Protein AF-A0A1F3K6R2-F1 (afdb_monomer_lite)

pLDDT: mean 91.65, std 8.34, range [52.47, 98.5]

Structure (mmCIF, N/CA/C/O backbone):
data_AF-A0A1F3K6R2-F1
#
_entry.id   AF-A0A1F3K6R2-F1
#
loop_
_atom_site.group_PDB
_atom_site.id
_atom_site.type_symbol
_atom_site.label_atom_id
_atom_site.label_alt_id
_atom_site.label_comp_id
_atom_site.label_asym_id
_atom_site.label_entity_id
_atom_site.label_seq_id
_atom_site.pdbx_PDB_ins_code
_atom_site.Cartn_x
_atom_site.Cartn_y
_atom_site.Cartn_z
_atom_site.occupancy
_atom_site.B_iso_or_equiv
_atom_site.auth_seq_id
_atom_site.auth_comp_id
_atom_site.auth_asym_id
_atom_site.auth_atom_id
_atom_site.pdbx_PDB_model_num
ATOM 1 N N . MET A 1 1 ? -14.173 -1.270 34.945 1.00 75.81 1 MET A N 1
ATOM 2 C CA . MET A 1 1 ? -14.281 -2.726 34.703 1.00 75.81 1 MET A CA 1
ATOM 3 C C . MET A 1 1 ? -15.205 -2.958 33.519 1.00 75.81 1 MET A C 1
ATOM 5 O O . MET A 1 1 ? -16.184 -2.225 33.396 1.00 75.81 1 MET A O 1
ATOM 9 N N . LEU A 1 2 ? -14.884 -3.908 32.639 1.00 83.75 2 LEU A N 1
ATOM 10 C CA . LEU A 1 2 ? -15.766 -4.255 31.526 1.00 83.75 2 LEU A CA 1
ATOM 11 C C . LEU A 1 2 ? -17.023 -4.967 32.044 1.00 83.75 2 LEU A C 1
ATOM 13 O O . LEU A 1 2 ? -17.000 -5.622 33.082 1.00 83.75 2 LEU A O 1
ATOM 17 N N . THR A 1 3 ? -18.135 -4.811 31.330 1.00 90.75 3 THR A N 1
ATOM 18 C CA . THR A 1 3 ? -19.319 -5.654 31.542 1.00 90.75 3 THR A CA 1
ATOM 19 C C . THR A 1 3 ? -19.265 -6.834 30.576 1.00 90.75 3 THR A C 1
ATOM 21 O O . THR A 1 3 ? -18.744 -6.676 29.471 1.00 90.75 3 THR A O 1
ATOM 24 N N . ASN A 1 4 ? -19.897 -7.967 30.912 1.00 92.12 4 ASN A N 1
ATOM 25 C CA . ASN A 1 4 ? -19.942 -9.146 30.027 1.00 92.12 4 ASN A CA 1
ATOM 26 C C . ASN A 1 4 ? -20.402 -8.813 28.595 1.00 92.12 4 ASN A C 1
ATOM 28 O O . ASN A 1 4 ? -19.951 -9.425 27.633 1.00 92.12 4 ASN A O 1
ATOM 32 N N . LYS A 1 5 ? -21.309 -7.837 28.428 1.00 95.00 5 LYS A N 1
ATOM 33 C CA . LYS A 1 5 ? -21.764 -7.407 27.096 1.00 95.00 5 LYS A CA 1
ATOM 34 C C . LYS A 1 5 ? -20.678 -6.664 26.323 1.00 95.00 5 LYS A C 1
ATOM 36 O O . LYS A 1 5 ? -20.568 -6.858 25.118 1.00 95.00 5 LYS A O 1
ATOM 41 N N . ILE A 1 6 ? -19.904 -5.810 26.990 1.00 95.69 6 ILE A N 1
ATOM 42 C CA . ILE A 1 6 ? -18.813 -5.087 26.331 1.00 95.69 6 ILE A CA 1
ATOM 43 C C . ILE A 1 6 ? -17.676 -6.045 25.987 1.00 95.69 6 ILE A C 1
ATOM 45 O O . ILE A 1 6 ? -17.150 -5.955 24.886 1.00 95.69 6 ILE A O 1
ATOM 49 N N . GLU A 1 7 ? -17.351 -6.998 26.860 1.00 95.19 7 GLU A N 1
ATOM 50 C CA . GLU A 1 7 ? -16.357 -8.039 26.560 1.00 95.19 7 GLU A CA 1
ATOM 51 C C . GLU A 1 7 ? -16.729 -8.823 25.298 1.00 95.19 7 GLU A C 1
ATOM 53 O O . GLU A 1 7 ? -15.913 -8.937 24.388 1.00 95.19 7 GLU A O 1
ATOM 58 N N . GLN A 1 8 ? -17.990 -9.255 25.182 1.00 97.00 8 GLN A N 1
ATOM 59 C CA . GLN A 1 8 ? -18.492 -9.928 23.978 1.00 97.00 8 GLN A CA 1
ATOM 60 C C . GLN A 1 8 ? -18.397 -9.046 22.725 1.00 97.00 8 GLN A C 1
ATOM 62 O O . GLN A 1 8 ? -18.043 -9.528 21.651 1.00 97.00 8 GLN A O 1
ATOM 67 N N . ILE A 1 9 ? -18.703 -7.748 22.837 1.00 97.62 9 ILE A N 1
ATOM 68 C CA . ILE A 1 9 ? -18.562 -6.811 21.713 1.00 97.62 9 ILE A CA 1
ATOM 69 C C . ILE A 1 9 ? -17.092 -6.688 21.302 1.00 97.62 9 ILE A C 1
ATOM 71 O O . ILE A 1 9 ? -16.789 -6.755 20.112 1.00 97.62 9 ILE A O 1
ATOM 75 N N . VAL A 1 10 ? -16.182 -6.532 22.263 1.00 97.94 10 VAL A N 1
ATOM 76 C CA . VAL A 1 10 ? -14.740 -6.406 22.012 1.00 97.94 10 VAL A CA 1
ATOM 77 C C . VAL A 1 10 ? -14.188 -7.665 21.345 1.00 97.94 10 VAL A C 1
ATOM 79 O O . VAL A 1 10 ? -13.456 -7.559 20.362 1.00 97.94 10 VAL A O 1
ATOM 82 N N . GLU A 1 11 ? -14.586 -8.851 21.805 1.00 97.94 11 GLU A N 1
ATOM 83 C CA . GLU A 1 11 ? -14.201 -10.126 21.194 1.00 97.94 11 GLU A CA 1
ATOM 84 C C . GLU A 1 11 ? -14.687 -10.228 19.738 1.00 97.94 11 GLU A C 1
ATOM 86 O O . GLU A 1 11 ? -13.906 -10.527 18.832 1.00 97.94 11 GLU A O 1
ATOM 91 N N . LEU A 1 12 ? -15.960 -9.905 19.480 1.00 98.38 12 LEU A N 1
ATOM 92 C CA . LEU A 1 12 ? -16.524 -9.915 18.128 1.00 98.38 12 LEU A CA 1
ATOM 93 C C . LEU A 1 12 ? -15.826 -8.916 17.200 1.00 98.38 12 LEU A C 1
ATOM 95 O O . LEU A 1 12 ? -15.552 -9.246 16.046 1.00 98.38 12 LEU A O 1
ATOM 99 N N . LEU A 1 13 ? -15.528 -7.709 17.685 1.00 98.38 13 LEU A N 1
ATOM 100 C CA . LEU A 1 13 ? -14.797 -6.701 16.916 1.00 98.38 13 LEU A CA 1
ATOM 101 C C . LEU A 1 13 ? -13.372 -7.153 16.614 1.00 98.38 13 LEU A C 1
ATOM 103 O O . LEU A 1 13 ? -12.919 -6.987 15.483 1.00 98.38 13 LEU A O 1
ATOM 107 N N . THR A 1 14 ? -12.693 -7.763 17.584 1.00 98.38 14 THR A N 1
ATOM 108 C CA . THR A 1 14 ? -11.333 -8.286 17.407 1.00 98.38 14 THR A CA 1
ATOM 109 C C . THR A 1 14 ? -11.329 -9.354 16.320 1.00 98.38 14 THR A C 1
ATOM 111 O O . THR A 1 14 ? -10.607 -9.226 15.334 1.00 98.38 14 THR A O 1
ATOM 114 N N . ASN A 1 15 ? -12.222 -10.342 16.417 1.00 98.12 15 ASN A N 1
ATOM 115 C CA . ASN A 1 15 ? -12.354 -11.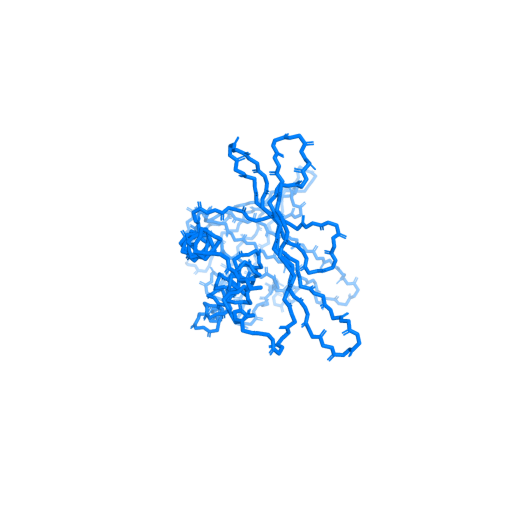398 15.413 1.00 98.12 15 ASN A CA 1
ATOM 116 C C . ASN A 1 15 ? -12.714 -10.842 14.033 1.00 98.12 15 ASN A C 1
ATOM 118 O O . ASN A 1 15 ? -12.180 -11.292 13.021 1.00 98.12 15 ASN A O 1
ATOM 122 N N . LYS A 1 16 ? -13.609 -9.853 13.961 1.00 98.31 16 LYS A N 1
ATOM 123 C CA . LYS A 1 16 ? -13.961 -9.229 12.684 1.00 98.31 16 LYS A CA 1
ATOM 124 C C . LYS A 1 16 ? -12.795 -8.467 12.063 1.00 98.31 16 LYS A C 1
ATOM 126 O O . LYS A 1 16 ? -12.670 -8.513 10.842 1.00 98.31 16 LYS A O 1
ATOM 131 N N . THR A 1 17 ? -11.983 -7.808 12.887 1.00 98.19 17 THR A N 1
ATOM 132 C CA . THR A 1 17 ? -10.800 -7.038 12.473 1.00 98.19 17 THR A CA 1
ATOM 133 C C . THR A 1 17 ? -9.711 -7.965 11.953 1.00 98.19 17 THR A C 1
ATOM 135 O O . THR A 1 17 ? -9.250 -7.777 10.837 1.00 98.19 17 THR A O 1
ATOM 138 N N . LEU A 1 18 ? -9.390 -9.033 12.690 1.00 95.94 18 LEU A N 1
ATOM 139 C CA . LEU A 1 18 ? -8.401 -10.035 12.270 1.00 95.94 18 LEU A CA 1
ATOM 140 C C . LEU A 1 18 ? -8.792 -10.758 10.971 1.00 95.94 18 LEU A C 1
ATOM 142 O O . LEU A 1 18 ? -7.928 -11.153 10.201 1.00 95.94 18 LEU A O 1
ATOM 146 N N . ASN A 1 19 ? -10.092 -10.911 10.711 1.00 96.62 19 ASN A N 1
ATOM 147 C CA . ASN A 1 19 ? -10.607 -11.495 9.470 1.00 96.62 19 ASN A CA 1
ATOM 148 C C . ASN A 1 19 ? -10.886 -10.454 8.369 1.00 96.62 19 ASN A C 1
ATOM 150 O O . ASN A 1 19 ? -11.579 -10.776 7.404 1.00 96.62 19 ASN A O 1
ATOM 154 N N . ASN A 1 20 ? -10.441 -9.200 8.528 1.00 94.38 20 ASN A N 1
ATOM 155 C CA . ASN A 1 20 ? -10.662 -8.103 7.575 1.00 94.38 20 ASN A CA 1
ATOM 156 C C . ASN A 1 20 ? -12.138 -7.922 7.149 1.00 94.38 20 ASN A C 1
ATOM 158 O O . ASN A 1 20 ? -12.448 -7.500 6.038 1.00 94.38 20 ASN A O 1
ATOM 162 N N . SER A 1 21 ? -13.078 -8.247 8.043 1.00 96.81 21 SER A N 1
ATOM 163 C CA . SER A 1 21 ? -14.534 -8.198 7.806 1.00 96.81 21 SER A CA 1
ATOM 164 C C . SER A 1 21 ? -15.211 -6.969 8.422 1.00 96.81 21 SER A C 1
ATOM 166 O O . SER A 1 21 ? -16.442 -6.882 8.498 1.00 96.81 21 SER A O 1
ATOM 168 N N . ILE A 1 22 ? -14.400 -6.038 8.916 1.00 97.31 22 ILE A N 1
ATOM 169 C CA . ILE A 1 22 ? -14.799 -4.732 9.418 1.00 97.31 22 ILE A CA 1
ATOM 170 C C . ILE A 1 22 ? -13.727 -3.723 9.017 1.00 97.31 22 ILE A C 1
ATOM 172 O O . ILE A 1 22 ? -12.540 -4.038 9.023 1.00 97.31 22 ILE A O 1
ATOM 176 N N . THR A 1 23 ? -14.156 -2.521 8.653 1.00 97.00 23 THR A N 1
ATOM 177 C CA . THR A 1 23 ? -13.254 -1.436 8.268 1.00 97.00 23 THR A CA 1
ATOM 178 C C . THR A 1 23 ? -13.175 -0.422 9.394 1.00 97.00 23 THR A C 1
ATOM 180 O O . THR A 1 23 ? -14.197 -0.053 9.983 1.00 97.00 23 THR A O 1
ATOM 183 N N . TRP A 1 24 ? -11.958 0.036 9.659 1.00 98.25 24 TRP A N 1
ATOM 184 C CA . TRP A 1 24 ? -11.661 1.096 10.606 1.00 98.25 24 TRP A CA 1
ATOM 185 C C . TRP A 1 24 ? -11.197 2.340 9.857 1.00 98.25 24 TRP A C 1
ATOM 187 O O . TRP A 1 24 ? -10.520 2.250 8.835 1.00 98.25 24 TRP A O 1
ATOM 197 N N . THR A 1 25 ? -11.574 3.502 10.367 1.00 97.81 25 THR A N 1
ATOM 198 C CA . THR A 1 25 ? -11.071 4.803 9.921 1.00 97.81 25 THR A CA 1
ATOM 199 C C . THR A 1 25 ? -10.508 5.542 11.118 1.00 97.81 25 THR A C 1
ATOM 201 O O . THR A 1 25 ? -11.010 5.366 12.226 1.00 97.81 25 THR A O 1
ATOM 204 N N . GLU A 1 26 ? -9.521 6.394 10.904 1.00 97.31 26 GLU A N 1
ATOM 205 C CA . GLU A 1 26 ? -8.965 7.241 11.957 1.00 97.31 26 GLU A CA 1
ATOM 206 C C . GLU A 1 26 ? -10.012 8.230 12.504 1.00 97.31 26 GLU A C 1
ATOM 208 O O . GLU A 1 26 ? -10.910 8.676 11.777 1.00 97.31 26 GLU A O 1
ATOM 213 N N . THR A 1 27 ? -9.930 8.549 13.796 1.00 95.19 27 THR A N 1
ATOM 214 C CA . THR A 1 27 ? -10.664 9.675 14.391 1.00 95.19 27 THR A CA 1
ATOM 215 C C . THR A 1 27 ? -9.816 10.944 14.317 1.00 95.19 27 THR A C 1
ATOM 217 O O . THR A 1 27 ? -8.718 10.957 13.775 1.00 95.19 27 THR A O 1
ATOM 220 N N . SER A 1 28 ? -10.325 12.057 14.847 1.00 88.50 28 SER A N 1
ATOM 221 C CA . SER A 1 28 ? -9.517 13.271 15.013 1.00 88.50 28 SER A CA 1
ATOM 222 C C . SER A 1 28 ? -8.526 13.190 16.183 1.00 88.50 28 SER A C 1
ATOM 224 O O . SER A 1 28 ? -7.776 14.139 16.397 1.00 88.50 28 SER A O 1
ATOM 226 N N . GLY A 1 29 ? -8.594 12.134 17.001 1.00 81.12 29 GLY A N 1
ATOM 227 C CA . GLY A 1 29 ? -7.687 11.913 18.122 1.00 81.12 29 GLY A CA 1
ATOM 228 C C . GLY A 1 29 ? -6.388 11.256 17.666 1.00 81.12 29 GLY A C 1
ATOM 229 O O . GLY A 1 29 ? -6.390 10.422 16.766 1.00 81.12 29 GLY A O 1
ATOM 230 N N . GLU A 1 30 ? -5.280 11.614 18.313 1.00 77.38 30 GLU A N 1
ATOM 231 C CA . GLU A 1 30 ? -4.007 10.915 18.129 1.00 77.38 30 GLU A CA 1
ATOM 232 C C . GLU A 1 30 ? -4.181 9.457 18.586 1.00 77.38 30 GLU A C 1
ATOM 234 O O . GLU A 1 30 ? -4.627 9.216 19.708 1.00 77.38 30 GLU A O 1
ATOM 239 N N . ASN A 1 31 ? -3.886 8.493 17.706 1.00 93.25 31 ASN A N 1
ATOM 240 C CA . ASN A 1 31 ? -4.088 7.055 17.941 1.00 93.25 31 ASN A CA 1
ATOM 241 C C . ASN A 1 31 ? -5.553 6.676 18.236 1.00 93.25 31 ASN A C 1
ATOM 243 O O . ASN A 1 31 ? -5.843 5.886 19.142 1.00 93.25 31 ASN A O 1
ATOM 247 N N . GLY A 1 32 ? -6.487 7.263 17.486 1.00 97.19 32 GLY A N 1
ATOM 248 C CA . GLY A 1 32 ? -7.910 6.968 17.574 1.00 97.19 32 GLY A CA 1
ATOM 249 C C . GLY A 1 32 ? -8.471 6.342 16.305 1.00 97.19 32 GLY A C 1
ATOM 250 O O . GLY A 1 32 ? -8.189 6.783 15.194 1.00 97.19 32 GLY A O 1
ATOM 251 N N . TYR A 1 33 ? -9.321 5.332 16.471 1.00 98.44 33 TYR A N 1
ATOM 252 C CA . TYR A 1 33 ? -9.989 4.645 15.371 1.00 98.44 33 TYR A CA 1
ATOM 253 C C . TYR A 1 33 ? -11.482 4.513 15.627 1.00 98.44 33 TYR A C 1
ATOM 255 O O . TYR A 1 33 ? -11.941 4.395 16.764 1.00 98.44 33 TYR A O 1
ATOM 263 N N . GLN A 1 34 ? -12.251 4.484 14.548 1.00 98.31 34 GLN A N 1
ATOM 264 C CA . GLN A 1 34 ? -13.687 4.275 14.584 1.00 98.31 34 GLN A CA 1
ATOM 265 C C . GLN A 1 34 ? -14.150 3.305 13.508 1.00 98.31 34 GLN A C 1
ATOM 267 O O . GLN A 1 34 ? -13.555 3.193 12.437 1.00 98.31 34 GLN A O 1
ATOM 272 N N . THR A 1 35 ? -15.266 2.645 13.784 1.00 98.50 35 THR A N 1
ATOM 273 C CA . THR A 1 35 ? -15.989 1.842 12.804 1.00 98.50 35 THR A CA 1
ATOM 274 C C . THR A 1 35 ? -17.483 2.135 12.878 1.00 98.50 35 THR A C 1
ATOM 276 O O . THR A 1 35 ? -18.057 2.304 13.962 1.00 98.50 35 THR A O 1
ATOM 279 N N . GLN A 1 36 ? -18.115 2.229 11.709 1.00 97.88 36 GLN A N 1
ATOM 280 C CA . GLN A 1 36 ? -19.538 2.514 11.580 1.00 97.88 36 GLN A CA 1
ATOM 281 C C . GLN A 1 36 ? -20.324 1.210 11.443 1.00 97.88 36 GLN A C 1
ATOM 283 O O . GLN A 1 36 ? -20.124 0.433 10.512 1.00 97.88 36 GLN A O 1
ATOM 288 N N . LEU A 1 37 ? -21.278 1.008 12.344 1.00 96.81 37 LEU A N 1
ATOM 289 C CA . LEU A 1 37 ? -22.266 -0.062 12.290 1.00 96.81 37 LEU A CA 1
ATOM 290 C C . LEU A 1 37 ? -23.643 0.529 11.956 1.00 96.81 37 LEU A C 1
ATOM 292 O O . LEU A 1 37 ? -23.885 1.730 12.103 1.00 96.81 37 LEU A O 1
ATOM 296 N N . SER A 1 38 ? -24.591 -0.324 11.561 1.00 96.56 38 SER A N 1
ATOM 297 C CA . SER A 1 38 ? -25.976 0.100 11.289 1.00 96.56 38 SER A CA 1
ATOM 298 C C . SER A 1 38 ? -26.658 0.734 12.507 1.00 96.56 38 SER A C 1
ATOM 300 O O . SER A 1 38 ? -27.544 1.571 12.361 1.00 96.56 38 SER A O 1
ATOM 302 N N . SER A 1 39 ? -26.251 0.329 13.711 1.00 96.25 39 SER A N 1
ATOM 303 C CA . SER A 1 39 ? -26.864 0.753 14.974 1.00 96.25 39 SER A CA 1
ATOM 304 C C . SER A 1 39 ? -26.128 1.906 15.662 1.00 96.25 39 SER A C 1
ATOM 306 O O . SER A 1 39 ? -26.610 2.419 16.674 1.00 96.25 39 SER A O 1
ATOM 308 N N . GLY A 1 40 ? -24.969 2.320 15.148 1.00 97.69 40 GLY A N 1
ATOM 309 C CA . GLY A 1 40 ? -24.133 3.321 15.797 1.00 97.69 40 GLY A CA 1
ATOM 310 C C . GLY A 1 40 ? -22.668 3.236 15.394 1.00 97.69 40 GLY A C 1
ATOM 311 O O . GLY A 1 40 ? -22.305 2.519 14.468 1.00 97.69 40 GLY A O 1
ATOM 312 N N . THR A 1 41 ? -21.833 3.965 16.114 1.00 98.31 41 THR A N 1
ATOM 313 C CA . THR A 1 41 ? -20.392 4.054 15.870 1.00 98.31 41 THR A CA 1
ATOM 314 C C . THR A 1 41 ? -19.664 3.543 17.098 1.00 98.31 41 THR A C 1
ATOM 316 O O . THR A 1 41 ? -20.079 3.818 18.225 1.00 98.31 41 THR A O 1
ATOM 319 N N . ILE A 1 42 ? -18.587 2.797 16.891 1.00 98.44 42 ILE A N 1
ATOM 320 C CA . ILE A 1 42 ? -17.687 2.390 17.968 1.00 98.44 42 ILE A CA 1
ATOM 321 C C . ILE A 1 42 ? -16.362 3.096 17.747 1.00 98.44 42 ILE A C 1
ATOM 323 O O . ILE A 1 42 ? -15.862 3.094 16.623 1.00 98.44 42 ILE A O 1
ATOM 327 N N . THR A 1 43 ? -15.814 3.684 18.806 1.00 98.25 43 THR A N 1
ATOM 328 C CA . THR A 1 43 ? -14.483 4.291 18.795 1.00 98.25 43 THR A CA 1
ATOM 329 C C . THR A 1 43 ? -13.574 3.610 19.807 1.00 98.25 43 THR A C 1
ATOM 331 O O . THR A 1 43 ? -14.015 3.212 20.890 1.00 98.25 43 THR A O 1
ATOM 334 N N . VAL A 1 44 ? -12.306 3.461 19.437 1.00 98.12 44 VAL A N 1
ATOM 335 C CA . VAL A 1 44 ? -11.236 2.957 20.298 1.00 98.12 44 VAL A CA 1
ATOM 336 C C . VAL A 1 44 ? -10.059 3.907 20.164 1.00 98.12 44 VAL A C 1
ATOM 338 O O . VAL A 1 44 ? -9.567 4.122 19.061 1.00 98.12 44 VAL A O 1
ATOM 341 N N . GLU A 1 45 ? -9.625 4.493 21.272 1.00 97.19 45 GLU A N 1
ATOM 342 C CA . GLU A 1 45 ? -8.564 5.501 21.283 1.00 97.19 45 GLU A CA 1
ATOM 343 C C . GLU A 1 45 ? -7.545 5.165 22.364 1.00 97.19 45 GLU A C 1
ATOM 345 O O . GLU A 1 45 ? -7.925 4.844 23.495 1.00 97.19 45 GLU A O 1
ATOM 350 N N . LYS A 1 46 ? -6.258 5.244 22.027 1.00 96.38 46 LYS A N 1
ATOM 351 C CA . LYS A 1 46 ? -5.161 5.047 22.975 1.00 96.38 46 LYS A CA 1
ATOM 352 C C . LYS A 1 46 ? -4.447 6.374 23.212 1.00 96.38 46 LYS A C 1
ATOM 354 O O . LYS A 1 46 ? -4.079 7.059 22.271 1.00 96.38 46 LYS A O 1
ATOM 359 N N . TYR A 1 47 ? -4.230 6.741 24.468 1.00 94.50 47 TYR A N 1
ATOM 360 C CA . TYR A 1 47 ? -3.547 7.987 24.816 1.00 94.50 47 TYR A CA 1
ATOM 361 C C . TYR A 1 47 ? -2.758 7.844 26.113 1.00 94.50 47 TYR A C 1
ATOM 363 O O . TYR A 1 47 ? -3.182 7.176 27.059 1.00 94.50 47 TYR A O 1
ATOM 371 N N . SER A 1 48 ? -1.619 8.520 26.199 1.00 92.69 48 SER A N 1
ATOM 372 C CA . SER A 1 48 ? -0.807 8.524 27.414 1.00 92.69 48 SER A CA 1
ATOM 373 C C . SER A 1 48 ? -1.181 9.722 28.292 1.00 92.69 48 SER A C 1
ATOM 375 O O . SER A 1 48 ? -1.275 10.859 27.834 1.00 92.69 48 SER A O 1
ATOM 377 N N . SER A 1 49 ? -1.403 9.479 29.583 1.00 88.44 49 SER A N 1
ATOM 378 C CA . SER A 1 49 ? -1.675 10.520 30.578 1.00 88.44 49 SER A CA 1
ATOM 379 C C . SER A 1 49 ? -0.829 10.255 31.811 1.00 88.44 49 SER A C 1
ATOM 381 O O . SER A 1 49 ? -0.872 9.157 32.360 1.00 88.44 49 SER A O 1
ATOM 383 N N . LEU A 1 50 ? -0.051 11.252 32.246 1.00 86.69 50 LEU A N 1
ATOM 384 C CA . LEU A 1 50 ? 0.830 11.137 33.417 1.00 86.69 50 LEU A CA 1
ATOM 385 C C . LEU A 1 50 ? 1.765 9.910 33.352 1.00 86.69 50 LEU A C 1
ATOM 387 O O . LEU A 1 50 ? 1.955 9.230 34.356 1.00 86.69 50 LEU A O 1
ATOM 391 N N . PHE A 1 51 ? 2.337 9.634 32.173 1.00 87.56 51 PHE A N 1
ATOM 392 C CA . PHE A 1 51 ? 3.220 8.482 31.906 1.00 87.56 51 PHE A CA 1
ATOM 393 C C . PHE A 1 51 ? 2.565 7.100 32.038 1.00 87.56 51 PHE A C 1
ATOM 395 O O . PHE A 1 51 ? 3.268 6.099 32.116 1.00 87.56 51 PHE A O 1
ATOM 402 N N . VAL A 1 52 ? 1.234 7.037 32.054 1.00 90.50 52 VAL A N 1
ATOM 403 C CA . VAL A 1 52 ? 0.484 5.781 32.020 1.00 90.50 52 VAL A CA 1
ATOM 404 C C . VAL A 1 52 ? -0.315 5.743 30.730 1.00 90.50 52 VAL A C 1
ATOM 406 O O . VAL A 1 52 ? -1.019 6.707 30.408 1.00 90.50 52 VAL A O 1
ATOM 409 N N . ASP A 1 53 ? -0.218 4.637 30.000 1.00 94.06 53 ASP A N 1
ATOM 410 C CA . ASP A 1 53 ? -1.051 4.419 28.827 1.00 94.06 53 ASP A CA 1
ATOM 411 C C . ASP A 1 53 ? -2.500 4.177 29.248 1.00 94.06 53 ASP A C 1
ATOM 413 O O . ASP A 1 53 ? -2.805 3.472 30.214 1.00 94.06 53 ASP A O 1
ATOM 417 N N . ASN A 1 54 ? -3.413 4.803 28.519 1.00 95.44 54 ASN A N 1
ATOM 418 C CA . ASN A 1 54 ? -4.844 4.654 28.693 1.00 95.44 54 ASN A CA 1
ATOM 419 C C . ASN A 1 54 ? -5.438 4.206 27.371 1.00 95.44 54 ASN A C 1
ATOM 421 O O . ASN A 1 54 ? -4.977 4.597 26.298 1.00 95.44 54 ASN A O 1
ATOM 425 N N . ILE A 1 55 ? -6.517 3.450 27.469 1.00 96.69 55 ILE A N 1
ATOM 426 C CA . ILE A 1 55 ? -7.347 3.092 26.337 1.00 96.69 55 ILE A CA 1
ATOM 427 C C . ILE A 1 55 ? -8.798 3.423 26.652 1.00 96.69 55 ILE A C 1
ATOM 429 O O . ILE A 1 55 ? -9.313 3.118 27.732 1.00 96.69 55 ILE A O 1
ATOM 433 N N . GLN A 1 56 ? -9.457 4.072 25.704 1.00 96.69 56 GLN A N 1
ATOM 434 C CA . GLN A 1 56 ? -10.864 4.409 25.770 1.00 96.69 56 GLN A CA 1
ATOM 435 C C . GLN A 1 56 ? -11.623 3.659 24.682 1.00 96.69 56 GLN A C 1
ATOM 437 O O . GLN A 1 56 ? -11.295 3.747 23.506 1.00 96.69 56 GLN A O 1
ATOM 442 N N . PHE A 1 57 ? -12.683 2.971 25.085 1.00 97.81 57 PHE A N 1
ATOM 443 C CA . PHE A 1 57 ? -13.658 2.342 24.206 1.00 97.81 57 PHE A CA 1
ATOM 444 C C . PHE A 1 57 ? -14.989 3.074 24.364 1.00 97.81 57 PHE A C 1
ATOM 446 O O . PHE A 1 57 ? -15.486 3.203 25.485 1.00 97.81 57 PHE A O 1
ATOM 453 N N . SER A 1 58 ? -15.579 3.558 23.273 1.00 97.69 58 SER A N 1
ATOM 454 C CA . SER A 1 58 ? -16.848 4.293 23.322 1.00 97.69 58 SER A CA 1
ATOM 455 C C . SER A 1 58 ? -17.837 3.772 22.288 1.00 97.69 58 SER A C 1
ATOM 457 O O . SER A 1 58 ? -17.468 3.421 21.171 1.00 97.69 58 SER A O 1
ATOM 459 N N . ILE A 1 59 ? -19.117 3.755 22.657 1.00 98.06 59 ILE A N 1
ATOM 460 C CA . ILE A 1 59 ? -20.226 3.436 21.755 1.00 98.06 59 ILE A CA 1
ATOM 461 C C . ILE A 1 59 ? -21.083 4.685 21.616 1.00 98.06 59 ILE A C 1
ATOM 463 O O . ILE A 1 59 ? -21.553 5.237 22.611 1.00 98.06 59 ILE A O 1
ATOM 467 N N . LEU A 1 60 ? -21.334 5.105 20.383 1.00 98.19 60 LEU A N 1
ATOM 468 C CA . LEU A 1 60 ? -22.206 6.215 20.036 1.00 98.19 60 LEU A CA 1
ATOM 469 C C . LEU A 1 60 ? -23.422 5.684 19.277 1.00 98.19 60 LEU A C 1
ATOM 471 O O . LEU A 1 60 ? -23.316 4.753 18.481 1.00 98.19 60 LEU A O 1
ATOM 475 N N . ASN A 1 61 ? -24.595 6.270 19.506 1.00 98.12 61 ASN A N 1
ATOM 476 C CA . ASN A 1 61 ? -25.781 5.949 18.713 1.00 98.12 61 ASN A CA 1
ATOM 477 C C . ASN A 1 61 ? -25.700 6.569 17.307 1.00 98.12 61 ASN A C 1
ATOM 479 O O . ASN A 1 61 ? -24.818 7.370 17.012 1.00 98.12 61 ASN A O 1
ATOM 483 N N . ILE A 1 62 ? -26.688 6.276 16.458 1.00 97.31 62 ILE A N 1
ATOM 484 C CA . ILE A 1 62 ? -26.791 6.820 15.089 1.00 97.31 62 ILE A CA 1
ATOM 485 C C . ILE A 1 62 ? -26.851 8.358 14.998 1.00 97.31 62 ILE A C 1
ATOM 487 O O . ILE A 1 62 ? -26.738 8.910 13.911 1.00 97.31 62 ILE A O 1
ATOM 491 N N . LYS A 1 63 ? -27.066 9.062 16.117 1.00 97.38 63 LYS A N 1
ATOM 492 C CA . LYS A 1 63 ? -27.056 10.532 16.194 1.00 97.38 63 LYS A CA 1
ATOM 493 C C . LYS A 1 63 ? -25.713 11.080 16.694 1.00 97.38 63 LYS A C 1
ATOM 495 O O . LYS A 1 63 ? -25.638 12.259 17.024 1.00 97.38 63 LYS A O 1
ATOM 500 N N . GLY A 1 64 ? -24.694 10.231 16.838 1.00 95.75 64 GLY A N 1
ATOM 501 C CA . GLY A 1 64 ? -23.391 10.604 17.388 1.00 95.75 64 GLY A CA 1
ATOM 502 C C . GLY A 1 64 ? -23.409 10.895 18.891 1.00 95.75 64 GLY A C 1
ATOM 503 O O . GLY A 1 64 ? -22.479 11.504 19.406 1.00 95.75 64 GLY A O 1
ATOM 504 N N . LYS A 1 65 ? -24.455 10.493 19.627 1.00 97.50 65 LYS A N 1
ATOM 505 C CA . LYS A 1 65 ? -24.491 10.655 21.087 1.00 97.50 65 LYS A CA 1
ATOM 506 C C . LYS A 1 65 ? -23.889 9.425 21.757 1.00 97.50 65 LYS A C 1
ATOM 508 O O . LYS A 1 65 ? -24.357 8.313 21.511 1.00 97.50 65 LYS A O 1
ATOM 513 N N . GLN A 1 66 ? -22.916 9.640 22.640 1.00 97.56 66 GLN A N 1
ATOM 514 C CA . GLN A 1 66 ? -22.314 8.580 23.448 1.00 97.56 66 GLN A CA 1
ATOM 515 C C . GLN A 1 66 ? -23.382 7.866 24.292 1.00 97.56 66 GLN A C 1
ATOM 517 O O . GLN A 1 66 ? -24.135 8.501 25.035 1.00 97.56 66 GLN A O 1
ATOM 522 N N . ILE A 1 67 ? -23.448 6.546 24.135 1.00 96.94 67 ILE A N 1
ATOM 523 C CA . ILE A 1 67 ? -24.282 5.624 24.911 1.00 96.94 67 ILE A CA 1
ATOM 524 C C . ILE A 1 67 ? -23.473 5.070 26.082 1.00 96.94 67 ILE A C 1
ATOM 526 O O . ILE A 1 67 ? -23.977 5.017 27.196 1.00 96.94 67 ILE A O 1
ATOM 530 N N . GLU A 1 68 ? -22.230 4.670 25.816 1.00 96.62 68 GLU A N 1
ATOM 531 C CA . GLU A 1 68 ? -21.344 4.020 26.779 1.00 96.62 68 GLU A CA 1
ATOM 532 C C . GLU A 1 68 ? -19.902 4.463 26.530 1.00 96.62 68 GLU A C 1
ATOM 534 O O . GLU A 1 68 ? -19.516 4.701 25.380 1.00 96.62 68 GLU A O 1
ATOM 539 N N . SER A 1 69 ? -19.107 4.574 27.592 1.00 96.06 69 SER A N 1
ATOM 540 C CA . SER A 1 69 ? -17.662 4.766 27.472 1.00 96.06 69 SER A CA 1
ATOM 541 C C . SER A 1 69 ? -16.935 4.133 28.641 1.00 96.06 69 SER A C 1
ATOM 543 O O . SER A 1 69 ? -17.253 4.366 29.806 1.00 96.06 69 SER A O 1
ATOM 545 N N . ILE A 1 70 ? -15.914 3.359 28.304 1.00 96.44 70 ILE A N 1
ATOM 546 C CA . ILE A 1 70 ? -15.013 2.734 29.252 1.00 96.44 70 ILE A CA 1
ATOM 547 C C . ILE A 1 70 ? -13.625 3.291 28.999 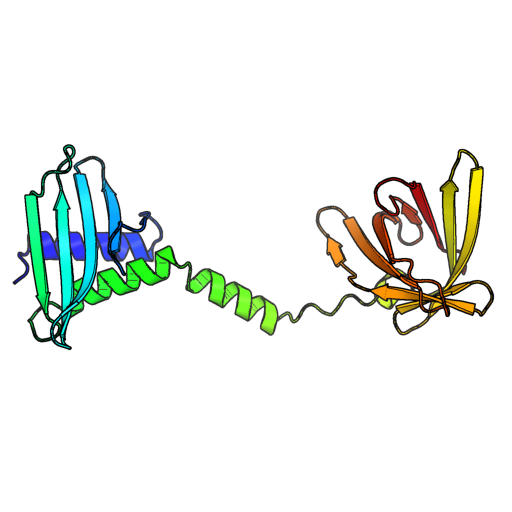1.00 96.44 70 ILE A C 1
ATOM 549 O O . ILE A 1 70 ? -13.159 3.319 27.864 1.00 96.44 70 ILE A O 1
ATOM 553 N N . LYS A 1 71 ? -12.966 3.707 30.075 1.00 95.69 71 LYS A N 1
ATOM 554 C CA . LYS A 1 71 ? -11.573 4.142 30.070 1.00 95.69 71 LYS A CA 1
ATOM 555 C C . LYS A 1 71 ? -10.813 3.245 31.030 1.00 95.69 71 LYS A C 1
ATOM 557 O O . LYS A 1 71 ? -11.243 3.118 32.175 1.00 95.69 71 LYS A O 1
ATOM 562 N N . LEU A 1 72 ? -9.746 2.617 30.552 1.00 95.69 72 LEU A N 1
ATOM 563 C CA . LEU A 1 72 ? -8.868 1.769 31.353 1.00 95.69 72 LEU A CA 1
ATOM 564 C C . LEU A 1 72 ? -7.432 2.269 31.239 1.00 95.69 72 LEU A C 1
ATOM 566 O O . LEU A 1 72 ? -6.966 2.601 30.150 1.00 95.69 72 LEU A O 1
ATOM 570 N N . LYS A 1 73 ? -6.734 2.290 32.364 1.00 95.75 73 LYS A N 1
ATOM 571 C CA . LYS A 1 73 ? -5.288 2.478 32.470 1.00 95.75 73 LYS A CA 1
ATOM 572 C C . LYS A 1 73 ? -4.582 1.144 32.292 1.00 95.75 73 LYS A C 1
ATOM 574 O O . LYS A 1 73 ? -5.139 0.110 32.642 1.00 95.75 73 LYS A O 1
ATOM 579 N N . GLU A 1 74 ? -3.328 1.185 31.861 1.00 94.12 74 GLU A N 1
ATOM 580 C CA . GLU A 1 74 ? -2.473 0.003 31.685 1.00 94.12 74 GLU A CA 1
ATOM 581 C C . GLU A 1 74 ? -2.433 -0.929 32.907 1.00 94.12 74 GLU A C 1
ATOM 583 O O . GLU A 1 74 ? -2.362 -2.147 32.774 1.00 94.12 74 GLU A O 1
ATOM 588 N N . VAL A 1 75 ? -2.534 -0.351 34.104 1.00 92.25 75 VAL A N 1
ATOM 589 C CA . VAL A 1 75 ? -2.492 -1.069 35.385 1.00 92.25 75 VAL A CA 1
ATOM 590 C C . VAL A 1 75 ? -3.822 -1.709 35.798 1.00 92.25 75 VAL A C 1
ATOM 592 O O . VAL A 1 75 ? -3.870 -2.385 36.823 1.00 92.25 75 VAL A O 1
ATOM 595 N N . GLU A 1 76 ? -4.915 -1.452 35.077 1.00 93.06 76 GLU A N 1
ATOM 596 C CA . GLU A 1 76 ? -6.247 -1.946 35.432 1.00 93.06 76 GLU A CA 1
ATOM 597 C C . GLU A 1 76 ? -6.555 -3.309 34.805 1.00 93.06 76 GLU A C 1
ATOM 599 O O . GLU A 1 76 ? -6.195 -3.609 33.663 1.00 93.06 76 GLU A O 1
ATOM 604 N N . ASP A 1 77 ? -7.325 -4.115 35.538 1.00 88.06 77 ASP A N 1
ATOM 605 C CA . ASP A 1 77 ? -7.857 -5.376 35.032 1.00 88.06 77 ASP A CA 1
ATOM 606 C C . ASP A 1 77 ? -8.682 -5.139 33.756 1.00 88.06 77 ASP A C 1
ATOM 608 O O . ASP A 1 77 ? -9.534 -4.244 33.690 1.00 88.06 77 ASP A O 1
ATOM 612 N N . ASN A 1 78 ? -8.480 -5.999 32.756 1.00 93.44 78 ASN A N 1
ATOM 613 C CA . ASN A 1 78 ? -9.050 -5.929 31.401 1.00 93.44 78 ASN A CA 1
ATOM 614 C C . ASN A 1 78 ? -8.441 -4.888 30.454 1.00 93.44 78 ASN A C 1
ATOM 616 O O . ASN A 1 78 ? -8.880 -4.808 29.304 1.00 93.44 78 ASN A O 1
ATOM 620 N N . TYR A 1 79 ? -7.417 -4.134 30.865 1.00 95.06 79 TYR A N 1
ATOM 621 C CA . TYR A 1 79 ? -6.693 -3.272 29.928 1.00 95.06 79 TYR A CA 1
ATOM 622 C C . TYR A 1 79 ? -6.165 -4.067 28.728 1.00 95.06 79 TYR A C 1
ATOM 624 O O . TYR A 1 79 ? -6.346 -3.657 27.584 1.00 95.06 79 TYR A O 1
ATOM 632 N N . SER A 1 80 ? -5.596 -5.249 28.979 1.00 95.50 80 SER A N 1
ATOM 633 C CA . SER A 1 80 ? -5.079 -6.143 27.938 1.00 95.50 80 SER A CA 1
ATOM 634 C C . SER A 1 80 ? -6.134 -6.532 26.899 1.00 95.50 80 SER A C 1
ATOM 636 O O . SER A 1 80 ? -5.810 -6.638 25.722 1.00 95.50 80 SER A O 1
ATOM 638 N N . VAL A 1 81 ? -7.399 -6.684 27.300 1.00 96.50 81 VAL A N 1
ATOM 639 C CA . VAL A 1 81 ? -8.506 -7.031 26.395 1.00 96.50 81 VAL A CA 1
ATOM 640 C C . VAL A 1 81 ? -8.759 -5.902 25.396 1.00 96.50 81 VAL A C 1
ATOM 642 O O . VAL A 1 81 ? -8.800 -6.145 24.190 1.00 96.50 81 VAL A O 1
ATOM 645 N N . LEU A 1 82 ? -8.864 -4.657 25.873 1.00 97.25 82 LEU A N 1
ATOM 646 C CA . LEU A 1 82 ? -9.020 -3.501 24.986 1.00 97.25 82 LEU A CA 1
ATOM 647 C C . LEU A 1 82 ? -7.747 -3.228 24.178 1.00 97.25 82 LEU A C 1
ATOM 649 O O . LEU A 1 82 ? -7.840 -2.899 22.999 1.00 97.25 82 LEU A O 1
ATOM 653 N N . ASN A 1 83 ? -6.567 -3.395 24.779 1.00 97.25 83 ASN A N 1
ATOM 654 C CA . ASN A 1 83 ? -5.294 -3.184 24.095 1.00 97.25 83 ASN A CA 1
ATOM 655 C C . ASN A 1 83 ? -5.096 -4.193 22.953 1.00 97.25 83 ASN A C 1
ATOM 657 O O . ASN A 1 83 ? -4.635 -3.809 21.886 1.00 97.25 83 ASN A O 1
ATOM 661 N N . ASN A 1 84 ? -5.513 -5.451 23.127 1.00 97.81 84 ASN A N 1
ATOM 662 C CA . ASN A 1 84 ? -5.484 -6.451 22.057 1.00 97.81 84 ASN A CA 1
ATOM 663 C C . ASN A 1 84 ? -6.377 -6.053 20.878 1.00 97.81 84 ASN A C 1
ATOM 665 O O . ASN A 1 84 ? -5.951 -6.170 19.728 1.00 97.81 84 ASN A O 1
ATOM 669 N N . LEU A 1 85 ? -7.587 -5.549 21.153 1.00 98.38 85 LEU A N 1
ATOM 670 C CA . LEU A 1 85 ? -8.448 -4.992 20.109 1.00 98.38 85 LEU A CA 1
ATOM 671 C C . LEU A 1 85 ? -7.753 -3.815 19.415 1.00 98.38 85 LEU A C 1
ATOM 673 O O . LEU A 1 85 ? -7.667 -3.808 18.193 1.00 98.38 85 LEU A O 1
ATOM 677 N N . PHE A 1 86 ? -7.218 -2.855 20.170 1.00 98.12 86 PHE A N 1
ATOM 678 C CA . PHE A 1 86 ? -6.527 -1.692 19.608 1.00 98.12 86 PHE A CA 1
ATOM 679 C C . PHE A 1 86 ? -5.350 -2.083 18.708 1.00 98.12 86 PHE A C 1
ATOM 681 O O . PHE A 1 86 ? -5.274 -1.623 17.574 1.00 98.12 86 PHE A O 1
ATOM 688 N N . THR A 1 87 ? -4.481 -2.989 19.157 1.00 97.75 87 THR A N 1
ATOM 689 C CA . THR A 1 87 ? -3.361 -3.485 18.345 1.00 97.75 87 THR A CA 1
ATOM 690 C C . THR A 1 87 ? -3.842 -4.197 17.079 1.00 97.75 87 THR A C 1
ATOM 692 O O . THR A 1 87 ? -3.227 -4.044 16.026 1.00 97.75 87 THR A O 1
ATOM 695 N N . ALA A 1 88 ? -4.939 -4.962 17.140 1.00 98.25 88 ALA A N 1
ATOM 696 C CA . ALA A 1 88 ? -5.522 -5.575 15.946 1.00 98.25 88 ALA A CA 1
ATOM 697 C C . ALA A 1 88 ? -6.046 -4.516 14.958 1.00 98.25 88 ALA A C 1
ATOM 699 O O . ALA A 1 88 ? -5.846 -4.655 13.752 1.00 98.25 88 ALA A O 1
ATOM 700 N N 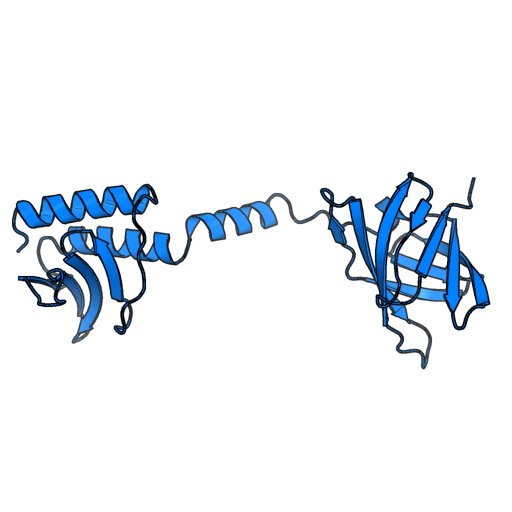. ILE A 1 89 ? -6.675 -3.451 15.466 1.00 98.38 89 ILE A N 1
ATOM 701 C CA . ILE A 1 89 ? -7.162 -2.325 14.658 1.00 98.38 89 ILE A CA 1
ATOM 702 C C . ILE A 1 89 ? -6.003 -1.611 13.972 1.00 98.38 89 ILE A C 1
ATOM 704 O O . ILE A 1 89 ? -6.039 -1.445 12.758 1.00 98.38 89 ILE A O 1
ATOM 708 N N . GLU A 1 90 ? -4.979 -1.221 14.729 1.00 97.38 90 GLU A N 1
ATOM 709 C CA . GLU A 1 90 ? -3.814 -0.496 14.216 1.00 97.38 90 GLU A CA 1
ATOM 710 C C . GLU A 1 90 ? -3.110 -1.293 13.113 1.00 97.38 90 GLU A C 1
ATOM 712 O O . GLU A 1 90 ? -2.860 -0.765 12.030 1.00 97.38 90 GLU A O 1
ATOM 717 N N . LYS A 1 91 ? -2.883 -2.596 13.333 1.00 97.19 91 LYS A N 1
ATOM 718 C CA . LYS A 1 91 ? -2.294 -3.480 12.317 1.00 97.19 91 LYS A CA 1
ATOM 719 C C . LYS A 1 91 ? -3.139 -3.578 11.049 1.00 97.19 91 LYS A C 1
ATOM 721 O O . LYS A 1 91 ? -2.583 -3.502 9.957 1.00 97.19 91 LYS A O 1
ATOM 726 N N . SER A 1 92 ? -4.456 -3.737 11.193 1.00 96.94 92 SER A N 1
ATOM 727 C CA . SER A 1 92 ? -5.388 -3.829 10.061 1.00 96.94 92 SER A CA 1
ATOM 728 C C . SER A 1 92 ? -5.473 -2.507 9.289 1.00 96.94 92 SER A C 1
ATOM 730 O O . SER A 1 92 ? -5.407 -2.498 8.063 1.00 96.94 92 SER A O 1
ATOM 732 N N . TYR A 1 93 ? -5.545 -1.372 9.991 1.00 96.56 93 TYR A N 1
ATOM 733 C CA . TYR A 1 93 ? -5.588 -0.041 9.382 1.00 96.56 93 TYR A CA 1
ATOM 734 C C . TYR A 1 93 ? -4.300 0.288 8.618 1.00 96.56 93 TYR A C 1
ATOM 736 O O . TYR A 1 93 ? -4.359 0.753 7.481 1.00 96.56 93 TYR A O 1
ATOM 744 N N . LEU A 1 94 ? -3.141 0.003 9.221 1.00 95.88 94 LEU A N 1
ATOM 745 C CA . LEU A 1 94 ? -1.827 0.219 8.611 1.00 95.88 94 LEU A CA 1
ATOM 746 C C . LEU A 1 94 ? -1.444 -0.859 7.588 1.00 95.88 94 LEU A C 1
ATOM 748 O O . LEU A 1 94 ? -0.393 -0.732 6.962 1.00 95.88 94 LEU A O 1
ATOM 752 N N . LYS A 1 95 ? -2.276 -1.897 7.409 1.00 95.75 95 LYS A N 1
ATOM 753 C CA . LYS A 1 95 ? -2.021 -3.031 6.505 1.00 95.75 95 LYS A CA 1
ATOM 754 C C . LYS A 1 95 ? -0.651 -3.668 6.738 1.00 95.75 95 LYS A C 1
ATOM 756 O O . LYS A 1 95 ? 0.133 -3.870 5.812 1.00 95.75 95 LYS A O 1
ATOM 761 N N . VAL A 1 96 ? -0.322 -3.889 8.012 1.00 95.12 96 VAL A N 1
ATOM 762 C CA . VAL A 1 96 ? 1.020 -4.326 8.424 1.00 95.12 96 VAL A CA 1
ATOM 763 C C . VAL A 1 96 ? 1.401 -5.637 7.746 1.00 95.12 96 VAL A C 1
ATOM 765 O O . VAL A 1 96 ? 2.517 -5.745 7.248 1.00 95.12 96 VAL A O 1
ATOM 768 N N . ASP A 1 97 ? 0.485 -6.603 7.698 1.00 92.31 97 ASP A N 1
ATOM 769 C CA . ASP A 1 97 ? 0.769 -7.914 7.117 1.00 92.31 97 ASP A CA 1
ATOM 770 C C . ASP A 1 97 ? 1.003 -7.803 5.601 1.00 92.31 97 ASP A C 1
ATOM 772 O O . ASP A 1 97 ? 1.992 -8.333 5.107 1.00 92.31 97 ASP A O 1
ATOM 776 N N . GLU A 1 98 ? 0.204 -7.016 4.870 1.00 92.12 98 GLU A N 1
ATOM 777 C CA . GLU A 1 98 ? 0.404 -6.799 3.430 1.00 92.12 98 GLU A CA 1
ATOM 778 C C . GLU A 1 98 ? 1.716 -6.068 3.115 1.00 92.12 98 GLU A C 1
ATOM 780 O O . GLU A 1 98 ? 2.391 -6.384 2.134 1.00 92.12 98 GLU A O 1
ATOM 785 N N . VAL A 1 99 ? 2.097 -5.089 3.941 1.00 94.75 99 VAL A N 1
ATOM 786 C CA . VAL A 1 99 ? 3.381 -4.388 3.801 1.00 94.75 99 VAL A CA 1
ATOM 787 C C . VAL A 1 99 ? 4.543 -5.345 4.062 1.00 94.75 99 VAL A C 1
ATOM 789 O O . VAL A 1 99 ? 5.516 -5.343 3.310 1.00 94.75 99 VAL A O 1
ATOM 792 N N . LEU A 1 100 ? 4.452 -6.177 5.103 1.00 94.69 100 LEU A N 1
ATOM 793 C CA . LEU A 1 100 ? 5.478 -7.173 5.408 1.00 94.69 100 LEU A CA 1
ATOM 794 C C . LEU A 1 100 ? 5.583 -8.234 4.311 1.00 94.69 100 LEU A C 1
ATOM 796 O O . LEU A 1 100 ? 6.698 -8.5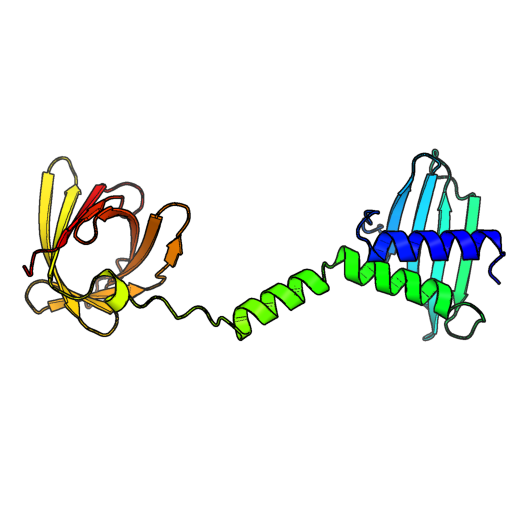71 3.921 1.00 94.69 100 LEU A O 1
ATOM 800 N N . ASP A 1 101 ? 4.458 -8.715 3.783 1.00 91.62 101 ASP A N 1
ATOM 801 C CA . ASP A 1 101 ? 4.427 -9.655 2.661 1.00 91.62 101 ASP A CA 1
ATOM 802 C C . ASP A 1 101 ? 5.079 -9.046 1.414 1.00 91.62 101 ASP A C 1
ATOM 804 O O . ASP A 1 101 ? 5.951 -9.677 0.819 1.00 91.62 101 ASP A O 1
ATOM 808 N N . SER A 1 102 ? 4.770 -7.786 1.084 1.00 85.31 102 SER A N 1
ATOM 809 C CA . SER A 1 102 ? 5.428 -7.062 -0.015 1.00 85.31 102 SER A CA 1
ATOM 810 C C . SER A 1 102 ? 6.943 -6.963 0.187 1.00 85.31 102 SER A C 1
ATOM 812 O O . SER A 1 102 ? 7.709 -7.217 -0.740 1.00 85.31 102 SER A O 1
ATOM 814 N N . ILE A 1 103 ? 7.397 -6.637 1.402 1.00 88.06 103 ILE A N 1
ATOM 815 C CA . ILE A 1 103 ? 8.829 -6.588 1.733 1.00 88.06 103 ILE A CA 1
ATOM 816 C C . ILE A 1 103 ? 9.461 -7.979 1.599 1.00 88.06 103 ILE A C 1
ATOM 818 O O . ILE A 1 103 ? 10.566 -8.114 1.073 1.00 88.06 103 ILE A O 1
ATOM 822 N N . PHE A 1 104 ? 8.790 -9.034 2.065 1.00 88.81 104 PHE A N 1
ATOM 823 C CA . PHE A 1 104 ? 9.293 -10.397 1.917 1.00 88.81 104 PHE A CA 1
ATOM 824 C C . PHE A 1 104 ? 9.386 -10.819 0.458 1.00 88.81 104 PHE A C 1
ATOM 826 O O . PHE A 1 104 ? 10.362 -11.479 0.098 1.00 88.81 104 PHE A O 1
ATOM 833 N N . ASP A 1 105 ? 8.415 -10.448 -0.367 1.00 83.44 105 ASP A N 1
ATOM 834 C CA . ASP A 1 105 ? 8.435 -10.721 -1.798 1.00 83.44 105 ASP A CA 1
ATOM 835 C C . ASP A 1 105 ? 9.589 -9.986 -2.481 1.00 83.44 105 ASP A C 1
ATOM 837 O O . ASP A 1 105 ? 10.318 -10.610 -3.251 1.00 83.44 105 ASP A O 1
ATOM 841 N N . GLU A 1 106 ? 9.846 -8.726 -2.121 1.00 79.12 106 GLU A N 1
ATOM 842 C CA . GLU A 1 106 ? 11.020 -7.976 -2.585 1.00 79.12 106 GLU A CA 1
ATOM 843 C C . GLU A 1 106 ? 12.348 -8.605 -2.134 1.00 79.12 106 GLU A C 1
ATOM 845 O O . GLU A 1 106 ? 13.319 -8.595 -2.885 1.00 79.12 106 GLU A O 1
ATOM 850 N N . ILE A 1 107 ? 12.425 -9.171 -0.925 1.00 81.12 107 ILE A N 1
ATOM 851 C CA . ILE A 1 107 ? 13.653 -9.808 -0.412 1.00 81.12 107 ILE A CA 1
ATOM 852 C C . ILE A 1 107 ? 13.880 -11.195 -1.026 1.00 81.12 107 ILE A C 1
ATOM 854 O O . ILE A 1 107 ? 15.023 -11.561 -1.300 1.00 81.12 107 ILE A O 1
ATOM 858 N N . LYS A 1 108 ? 12.822 -12.002 -1.187 1.00 78.12 108 LYS A N 1
ATOM 859 C CA . LYS A 1 108 ? 12.894 -13.380 -1.716 1.00 78.12 108 LYS A CA 1
ATOM 860 C C . LYS A 1 108 ? 13.049 -13.401 -3.225 1.00 78.12 108 LYS A C 1
ATOM 862 O O . LYS A 1 108 ? 13.796 -14.221 -3.754 1.00 78.12 108 LYS A O 1
ATOM 867 N N . ASN A 1 109 ? 12.345 -12.495 -3.886 1.00 64.69 109 ASN A N 1
ATOM 868 C C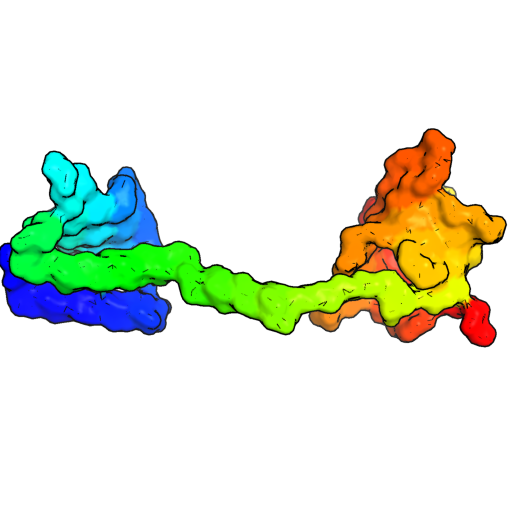A . ASN A 1 109 ? 12.469 -12.216 -5.299 1.00 64.69 109 ASN A CA 1
ATOM 869 C C . ASN A 1 109 ? 13.049 -10.807 -5.417 1.00 64.69 109 ASN A C 1
ATOM 871 O O . ASN A 1 109 ? 12.334 -9.907 -5.866 1.00 64.69 109 ASN A O 1
ATOM 875 N N . PRO A 1 110 ? 14.323 -10.592 -5.017 1.00 56.50 110 PRO A N 1
ATOM 876 C CA . PRO A 1 110 ? 14.989 -9.344 -5.337 1.00 56.50 110 PRO A CA 1
ATOM 877 C C . PRO A 1 110 ? 14.916 -9.300 -6.841 1.00 56.50 110 PRO A C 1
ATOM 879 O O . PRO A 1 110 ? 15.495 -10.184 -7.474 1.00 56.50 110 PRO A O 1
ATOM 882 N N . SER A 1 111 ? 14.075 -8.399 -7.367 1.00 53.12 111 SER A N 1
ATOM 883 C CA . SER A 1 111 ? 13.797 -8.261 -8.794 1.00 53.12 111 SER A CA 1
ATOM 884 C C . SER A 1 111 ? 15.097 -8.591 -9.493 1.00 53.12 111 SER A C 1
ATOM 886 O O . SER A 1 111 ? 16.064 -7.858 -9.269 1.00 53.12 111 SER A O 1
ATOM 888 N N . GLN A 1 112 ? 15.194 -9.744 -10.180 1.00 52.47 112 GLN A N 1
ATOM 889 C CA . GLN A 1 112 ? 16.369 -10.005 -11.002 1.00 52.47 112 GLN A CA 1
ATOM 890 C C . GLN A 1 112 ? 16.399 -8.774 -11.874 1.00 52.47 112 GLN A C 1
ATOM 892 O O . GLN A 1 112 ? 15.447 -8.569 -12.625 1.00 52.47 112 GLN A O 1
ATOM 897 N N . SER A 1 113 ? 17.345 -7.870 -11.606 1.00 59.16 113 SER A N 1
ATOM 898 C CA . SER A 1 113 ? 17.359 -6.558 -12.225 1.00 59.16 113 SER A CA 1
ATOM 899 C C . SER A 1 113 ? 17.374 -6.884 -13.695 1.00 59.16 113 SER A C 1
ATOM 901 O O . SER A 1 113 ? 18.363 -7.460 -14.148 1.00 59.16 113 SER A O 1
ATOM 903 N N . LEU A 1 114 ? 16.247 -6.678 -14.370 1.00 69.88 114 LEU A N 1
ATOM 904 C CA . LEU A 1 114 ? 16.121 -7.074 -15.752 1.00 69.88 114 LEU A CA 1
ATOM 905 C C . LEU A 1 114 ? 17.287 -6.379 -16.440 1.00 69.88 114 LEU A C 1
ATOM 907 O O . LEU A 1 114 ? 17.423 -5.158 -16.313 1.00 69.88 114 LEU A O 1
ATOM 911 N N . GLN A 1 115 ? 18.210 -7.141 -17.014 1.00 74.88 115 GLN A N 1
ATOM 912 C CA . GLN A 1 115 ? 19.338 -6.535 -17.696 1.00 74.88 115 GLN A CA 1
ATOM 913 C C . GLN A 1 115 ? 18.887 -6.280 -19.122 1.00 74.88 115 GLN A C 1
ATOM 915 O O . GLN A 1 115 ? 18.151 -7.077 -19.709 1.00 74.88 115 GLN A O 1
ATOM 920 N N . ILE A 1 116 ? 19.323 -5.171 -19.725 1.00 77.75 116 ILE A N 1
ATOM 921 C CA . ILE A 1 116 ? 18.976 -4.933 -21.130 1.00 77.75 116 ILE A CA 1
ATOM 922 C C . ILE A 1 116 ? 19.522 -6.068 -22.004 1.00 77.75 116 ILE A C 1
ATOM 924 O O . ILE A 1 116 ? 18.940 -6.375 -23.040 1.00 77.75 116 ILE A O 1
ATOM 928 N N . SER A 1 117 ? 20.623 -6.704 -21.584 1.00 72.56 117 SER A N 1
ATOM 929 C CA . SER A 1 117 ? 21.241 -7.833 -22.276 1.00 72.56 117 SER A CA 1
ATOM 930 C C . SER A 1 117 ? 20.315 -9.050 -22.362 1.00 72.56 117 SER A C 1
ATOM 932 O O . SER A 1 117 ? 20.372 -9.765 -23.360 1.00 72.56 117 SER A O 1
ATOM 934 N N . ASP A 1 118 ? 19.383 -9.228 -21.424 1.00 76.81 118 ASP A N 1
ATOM 935 C CA . ASP A 1 118 ? 18.391 -10.310 -21.480 1.00 76.81 118 ASP A CA 1
ATOM 936 C C . ASP A 1 118 ? 17.356 -10.107 -22.605 1.00 76.81 118 ASP A C 1
ATOM 938 O O . ASP A 1 118 ? 16.670 -11.044 -23.013 1.00 76.81 118 ASP A O 1
ATOM 942 N N . ILE A 1 119 ? 17.237 -8.882 -23.131 1.00 80.69 119 ILE A N 1
ATOM 943 C CA . ILE A 1 119 ? 16.170 -8.478 -24.062 1.00 80.69 119 ILE A CA 1
ATOM 944 C C . ILE A 1 119 ? 16.720 -8.055 -25.426 1.00 80.69 119 ILE A C 1
ATOM 946 O O . ILE A 1 119 ? 16.126 -8.332 -26.470 1.00 80.69 119 ILE A O 1
ATOM 950 N N . PHE A 1 120 ? 17.844 -7.349 -25.408 1.00 80.75 120 PHE A N 1
ATOM 951 C CA . PHE A 1 120 ? 18.332 -6.514 -26.496 1.00 80.75 120 PHE A CA 1
ATOM 952 C C . PHE A 1 120 ? 19.801 -6.776 -26.844 1.00 80.75 120 PHE A C 1
ATOM 954 O O . PHE A 1 120 ? 20.340 -6.058 -27.679 1.00 80.75 120 PHE A O 1
ATOM 961 N N . ILE A 1 121 ? 20.464 -7.789 -26.275 1.00 87.12 121 ILE A N 1
ATOM 962 C CA . ILE A 1 121 ? 21.859 -8.075 -26.644 1.00 87.12 121 ILE A CA 1
ATOM 963 C C . ILE A 1 121 ? 22.002 -8.311 -28.156 1.00 87.12 121 ILE A C 1
ATOM 965 O O . ILE A 1 121 ? 21.217 -9.058 -28.756 1.00 87.12 121 ILE A O 1
ATOM 969 N N . GLY A 1 122 ? 23.006 -7.672 -28.760 1.00 89.69 122 GLY A N 1
ATOM 970 C CA . GLY A 1 122 ? 23.311 -7.791 -30.187 1.00 89.69 122 GLY A CA 1
ATOM 971 C C . GLY A 1 122 ? 23.027 -6.532 -31.011 1.00 89.69 122 GLY A C 1
ATOM 972 O O . GLY A 1 122 ? 22.940 -5.425 -30.472 1.00 89.69 122 GLY A O 1
ATOM 973 N N . LYS A 1 123 ? 22.897 -6.706 -32.333 1.00 93.12 123 LYS A N 1
ATOM 974 C CA . LYS A 1 123 ? 22.678 -5.613 -33.298 1.00 93.12 123 LYS A CA 1
ATOM 975 C C . LYS A 1 123 ? 21.218 -5.384 -33.600 1.00 93.12 123 LYS A C 1
ATOM 977 O O . LYS A 1 123 ? 20.482 -6.285 -34.008 1.00 93.12 123 LYS A O 1
ATOM 982 N N . TRP A 1 124 ? 20.842 -4.119 -33.554 1.00 94.06 124 TRP A N 1
ATOM 983 C CA . TRP A 1 124 ? 19.491 -3.662 -33.804 1.00 94.06 124 TRP A CA 1
ATOM 984 C C . TRP A 1 124 ? 19.492 -2.457 -34.730 1.00 94.06 124 TRP A C 1
ATOM 986 O O . TRP A 1 124 ? 20.438 -1.677 -34.789 1.00 94.06 124 TRP A O 1
ATOM 996 N N . LYS A 1 125 ? 18.395 -2.292 -35.457 1.00 95.31 125 LYS A N 1
ATOM 997 C CA . LYS A 1 125 ? 18.077 -1.102 -36.230 1.00 95.31 125 LYS A CA 1
ATOM 998 C C . LYS A 1 125 ? 16.947 -0.359 -35.534 1.00 95.31 125 LYS A C 1
ATOM 1000 O O . LYS A 1 125 ? 15.848 -0.900 -35.418 1.00 95.31 125 LYS A O 1
ATOM 1005 N N . ASN A 1 126 ? 17.213 0.867 -35.102 1.00 94.38 126 ASN A N 1
ATOM 1006 C CA . ASN A 1 126 ? 16.207 1.817 -34.641 1.00 94.38 126 ASN A CA 1
ATOM 1007 C C . ASN A 1 126 ? 15.727 2.643 -35.842 1.00 94.38 126 ASN A C 1
ATOM 1009 O O . ASN A 1 126 ? 16.540 3.190 -36.584 1.00 94.38 126 ASN A O 1
ATOM 1013 N N . SER A 1 127 ? 14.415 2.718 -36.044 1.00 95.44 127 SER A N 1
ATOM 1014 C CA . SER A 1 127 ? 13.765 3.546 -37.065 1.00 95.44 127 SER A CA 1
ATOM 1015 C C . SER A 1 127 ? 12.788 4.495 -36.382 1.00 95.44 127 SER A C 1
ATOM 1017 O O . SER A 1 127 ? 11.894 4.031 -35.674 1.00 95.44 127 SER A O 1
ATOM 1019 N N . TYR A 1 128 ? 12.940 5.802 -36.587 1.00 92.62 128 TYR A N 1
ATOM 1020 C CA . TYR A 1 128 ? 12.120 6.824 -35.934 1.00 92.62 128 TYR A CA 1
ATOM 1021 C C . TYR A 1 128 ? 11.692 7.930 -36.898 1.00 92.62 128 TYR A C 1
ATOM 1023 O O . TYR A 1 128 ? 12.381 8.226 -37.876 1.00 92.62 128 TYR A O 1
ATOM 1031 N N . SER A 1 129 ? 10.534 8.540 -36.634 1.00 88.50 129 SER A N 1
ATOM 1032 C CA . SER A 1 129 ? 9.984 9.621 -37.461 1.00 88.50 129 SER A CA 1
ATOM 1033 C C . SER A 1 129 ? 10.067 10.960 -36.740 1.00 88.50 129 SER A C 1
ATOM 1035 O O . SER A 1 129 ? 9.462 11.140 -35.686 1.00 88.50 129 SER A O 1
ATOM 1037 N N . LEU A 1 130 ? 10.772 11.922 -37.334 1.00 88.62 130 LEU A N 1
ATOM 1038 C CA . LEU A 1 130 ? 10.873 13.291 -36.831 1.00 88.62 130 LEU A CA 1
ATOM 1039 C C . LEU A 1 130 ? 10.598 14.270 -37.976 1.00 88.62 130 LEU A C 1
ATOM 1041 O O . LEU A 1 130 ? 11.223 14.191 -39.032 1.00 88.62 130 LEU A O 1
ATOM 1045 N N . ASN A 1 131 ? 9.664 15.206 -37.781 1.00 89.94 131 ASN A N 1
ATOM 1046 C CA . ASN A 1 131 ? 9.286 16.209 -38.789 1.00 89.94 131 ASN A CA 1
ATOM 1047 C C . ASN A 1 131 ? 8.942 15.601 -40.167 1.00 89.94 131 ASN A C 1
ATOM 1049 O O . ASN A 1 131 ? 9.400 16.088 -41.202 1.00 89.94 131 ASN A O 1
ATOM 1053 N N . ASN A 1 132 ? 8.157 14.516 -40.175 1.00 87.19 132 ASN A N 1
ATOM 1054 C CA . ASN A 1 132 ? 7.763 13.754 -41.371 1.00 87.19 132 ASN A CA 1
ATOM 1055 C C . ASN A 1 132 ? 8.932 13.148 -42.170 1.00 87.19 132 ASN A C 1
ATOM 1057 O O . ASN A 1 132 ? 8.766 12.790 -43.336 1.00 87.19 132 ASN A O 1
ATOM 1061 N N . LYS A 1 133 ? 10.115 13.024 -41.560 1.00 91.31 133 LYS A N 1
ATOM 1062 C CA . LYS A 1 133 ? 11.260 12.307 -42.122 1.00 91.31 133 LYS A CA 1
ATOM 1063 C C . LYS A 1 133 ? 11.549 11.075 -41.284 1.00 91.31 133 LYS A C 1
ATOM 1065 O O . LYS A 1 133 ? 11.534 11.137 -40.057 1.00 91.31 133 LYS A O 1
ATOM 1070 N N . ILE A 1 134 ? 11.824 9.972 -41.970 1.00 92.25 134 ILE A N 1
ATOM 1071 C CA . ILE A 1 134 ? 12.238 8.719 -41.346 1.00 92.25 134 ILE A CA 1
ATOM 1072 C C . ILE A 1 134 ? 13.758 8.734 -41.226 1.00 92.25 134 ILE A C 1
ATOM 1074 O O . ILE A 1 134 ? 14.466 8.999 -42.199 1.00 92.25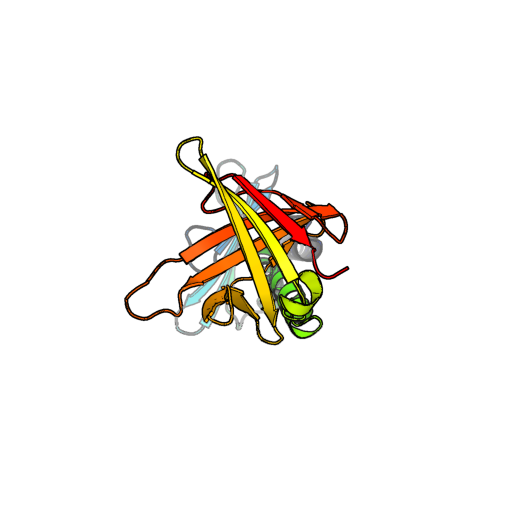 134 ILE A O 1
ATOM 1078 N N . TYR A 1 135 ? 14.234 8.442 -40.026 1.00 94.31 135 TYR A N 1
ATOM 1079 C CA . TYR A 1 135 ? 15.637 8.267 -39.699 1.00 94.31 135 TYR A CA 1
ATOM 1080 C C . TYR A 1 135 ? 15.852 6.825 -39.267 1.00 94.31 135 TYR A C 1
ATOM 1082 O O . TYR A 1 135 ? 15.030 6.258 -38.547 1.00 94.31 135 TYR A O 1
ATOM 1090 N N . GLU A 1 136 ? 16.960 6.240 -39.703 1.00 94.69 136 GLU A N 1
ATOM 1091 C CA . GLU A 1 136 ? 17.363 4.898 -39.305 1.00 94.69 136 GLU A CA 1
ATOM 1092 C C . GLU A 1 136 ? 18.796 4.929 -38.779 1.00 94.69 136 GLU A C 1
ATOM 1094 O O . GLU A 1 136 ? 19.670 5.597 -39.339 1.00 94.69 136 GLU A O 1
ATOM 1099 N N . GLU A 1 137 ? 19.046 4.177 -37.716 1.00 94.00 137 GLU A N 1
ATOM 1100 C CA . GLU A 1 137 ? 20.383 3.934 -37.190 1.00 94.00 137 GLU A CA 1
ATOM 1101 C C . GLU A 1 137 ? 20.529 2.466 -36.795 1.00 94.00 137 GLU A C 1
ATOM 1103 O O . GLU A 1 137 ? 19.602 1.854 -36.264 1.00 94.00 137 GLU A O 1
ATOM 1108 N N . VAL A 1 138 ? 21.702 1.898 -37.069 1.00 93.81 138 VAL A N 1
ATOM 1109 C CA . VAL A 1 138 ? 22.084 0.580 -36.560 1.00 93.81 138 VAL A CA 1
ATOM 1110 C C . VAL A 1 138 ? 22.931 0.795 -35.320 1.00 93.81 138 VAL A C 1
ATOM 1112 O O . VAL A 1 138 ? 23.871 1.595 -35.340 1.00 93.81 138 VAL A O 1
ATOM 1115 N N . PHE A 1 139 ? 22.586 0.082 -34.261 1.00 92.31 139 PHE A N 1
ATOM 1116 C CA . PHE A 1 139 ? 23.248 0.161 -32.979 1.00 92.31 139 PHE A CA 1
ATOM 1117 C C . PHE A 1 139 ? 23.486 -1.237 -32.409 1.00 92.31 139 PHE A C 1
ATOM 1119 O O . PHE A 1 139 ? 22.784 -2.197 -32.731 1.00 92.31 139 PHE A O 1
ATOM 1126 N N . ASP A 1 140 ? 24.486 -1.321 -31.549 1.00 91.56 140 ASP A N 1
ATOM 1127 C CA . ASP A 1 140 ? 24.845 -2.497 -30.778 1.00 91.56 140 ASP A CA 1
ATOM 1128 C C . ASP A 1 140 ? 24.485 -2.251 -29.312 1.00 91.56 140 ASP A C 1
ATOM 1130 O O . ASP A 1 140 ? 24.745 -1.170 -28.771 1.00 91.56 140 ASP A O 1
ATOM 1134 N N . ILE A 1 141 ? 23.902 -3.262 -28.672 1.00 87.25 141 ILE A N 1
ATOM 1135 C CA . ILE A 1 141 ? 23.809 -3.338 -27.216 1.00 87.25 141 ILE A CA 1
ATOM 1136 C C . ILE A 1 141 ? 24.765 -4.426 -26.741 1.00 87.25 141 ILE A C 1
ATOM 1138 O O . ILE A 1 141 ? 24.554 -5.622 -26.964 1.00 87.25 141 ILE A O 1
ATOM 1142 N N . GLU A 1 142 ? 25.844 -3.972 -26.110 1.00 79.69 142 GLU A N 1
ATOM 1143 C CA . GLU A 1 142 ? 26.859 -4.814 -25.482 1.00 79.69 142 GLU A CA 1
ATOM 1144 C C . GLU A 1 142 ? 26.466 -5.155 -24.037 1.00 79.69 142 GLU A C 1
ATOM 1146 O O . GLU A 1 142 ? 25.617 -4.495 -23.428 1.00 79.69 142 GLU A O 1
ATOM 1151 N N . ASP A 1 143 ? 27.131 -6.165 -23.473 1.00 68.69 143 ASP A N 1
ATOM 1152 C CA . ASP A 1 143 ? 27.012 -6.503 -22.057 1.00 68.69 143 ASP A CA 1
ATOM 1153 C C . ASP A 1 143 ? 27.319 -5.267 -21.179 1.00 68.69 143 ASP A C 1
ATOM 1155 O O . ASP A 1 143 ? 28.331 -4.579 -21.363 1.00 68.69 143 ASP A O 1
ATOM 1159 N N . GLY A 1 144 ? 26.403 -4.933 -20.263 1.00 69.31 144 GLY A N 1
ATOM 1160 C CA . GLY A 1 144 ? 26.485 -3.732 -19.419 1.00 69.31 144 GLY A CA 1
ATOM 1161 C C . GLY A 1 144 ? 25.737 -2.485 -19.918 1.00 69.31 144 GLY A C 1
ATOM 1162 O O . GLY A 1 144 ? 26.208 -1.371 -19.694 1.00 69.31 144 GLY A O 1
ATOM 1163 N N . ASN A 1 145 ? 24.576 -2.650 -20.561 1.00 82.19 145 ASN A N 1
ATOM 1164 C CA . ASN A 1 145 ? 23.592 -1.586 -20.829 1.00 82.19 145 ASN A CA 1
ATOM 1165 C C . ASN A 1 145 ? 24.047 -0.429 -21.746 1.00 82.19 145 ASN A C 1
ATOM 1167 O O . ASN A 1 145 ? 23.489 0.668 -21.689 1.00 82.19 145 ASN A O 1
ATOM 1171 N N . LYS A 1 146 ? 25.039 -0.646 -22.617 1.00 87.00 146 LYS A N 1
ATOM 1172 C CA . LYS A 1 146 ? 25.604 0.411 -23.481 1.00 87.00 146 LYS A CA 1
ATOM 1173 C C . LYS A 1 146 ? 25.021 0.374 -24.885 1.00 87.00 146 LYS A C 1
ATOM 1175 O O . LYS A 1 146 ? 25.083 -0.652 -25.547 1.00 87.00 146 LYS A O 1
ATOM 1180 N N . TYR A 1 147 ? 24.520 1.520 -25.338 1.00 88.94 147 TYR A N 1
ATOM 1181 C CA . TYR A 1 147 ? 24.022 1.748 -26.691 1.00 88.94 147 TYR A CA 1
ATOM 1182 C C . TYR A 1 147 ? 25.134 2.351 -27.555 1.00 88.94 147 TYR A C 1
ATOM 1184 O O . TYR A 1 147 ? 25.508 3.522 -27.391 1.00 88.94 147 TYR A O 1
ATOM 1192 N N . THR A 1 148 ? 25.659 1.552 -28.479 1.00 89.81 148 THR A N 1
ATOM 1193 C CA . THR A 1 148 ? 26.801 1.909 -29.326 1.00 89.81 148 THR A CA 1
ATOM 1194 C C . THR A 1 148 ? 26.352 2.098 -30.770 1.00 89.81 148 THR A C 1
ATOM 1196 O O . THR A 1 148 ? 25.755 1.204 -31.357 1.00 89.81 148 THR A O 1
ATOM 1199 N N . VAL A 1 149 ? 26.671 3.238 -31.381 1.00 89.81 149 VAL A N 1
ATOM 1200 C CA . VAL A 1 149 ? 26.406 3.516 -32.802 1.00 89.81 149 VAL A CA 1
ATOM 1201 C C . VAL A 1 149 ? 27.738 3.729 -33.503 1.00 89.81 149 VAL A C 1
ATOM 1203 O O . VAL A 1 149 ? 28.482 4.635 -33.137 1.00 89.81 149 VAL A O 1
ATOM 1206 N N . LYS A 1 150 ? 28.048 2.918 -34.525 1.00 88.81 150 LYS A N 1
ATOM 1207 C CA . LYS A 1 150 ? 29.319 2.998 -35.280 1.00 88.81 150 LYS A CA 1
ATOM 1208 C C . LYS A 1 150 ? 30.554 3.043 -34.359 1.00 88.81 150 LYS A C 1
ATOM 1210 O O . LYS A 1 150 ? 31.389 3.928 -34.500 1.00 88.81 150 LYS A O 1
ATOM 1215 N N . GLU A 1 151 ? 30.624 2.120 -33.397 1.00 87.62 151 GLU A N 1
ATOM 1216 C CA . GLU A 1 151 ? 31.712 2.002 -32.402 1.00 87.62 151 GLU A CA 1
ATOM 1217 C C . GLU A 1 151 ? 31.799 3.151 -31.374 1.00 87.62 151 GLU A C 1
ATOM 1219 O O . GLU A 1 151 ? 32.656 3.137 -30.490 1.00 87.62 151 GLU A O 1
ATOM 1224 N N . ILE A 1 152 ? 30.883 4.124 -31.422 1.00 89.44 152 ILE A N 1
ATOM 1225 C CA . ILE A 1 152 ? 30.798 5.218 -30.450 1.00 89.44 152 ILE A CA 1
ATOM 1226 C C . ILE A 1 152 ? 29.709 4.892 -29.431 1.00 89.44 152 ILE A C 1
ATOM 1228 O O . ILE A 1 152 ? 28.549 4.686 -29.787 1.00 89.44 152 ILE A O 1
ATOM 1232 N N . LYS A 1 153 ? 30.072 4.869 -28.146 1.00 90.81 153 LYS A N 1
ATOM 1233 C CA . LYS A 1 153 ? 29.118 4.691 -27.044 1.00 90.81 153 LYS A CA 1
ATOM 1234 C C . LYS A 1 153 ? 28.351 5.994 -26.840 1.00 90.81 153 LYS A C 1
ATOM 1236 O O . LYS A 1 153 ? 28.920 6.982 -26.384 1.00 90.81 153 LYS A O 1
ATOM 1241 N N . CYS A 1 154 ? 27.078 5.993 -27.217 1.00 91.88 154 CYS A N 1
ATOM 1242 C CA . CYS A 1 154 ? 26.253 7.199 -27.244 1.00 91.88 154 CYS A CA 1
ATOM 1243 C C . CYS A 1 154 ? 25.386 7.323 -25.990 1.00 91.88 154 CYS A C 1
ATOM 1245 O O . CYS A 1 154 ? 25.257 8.417 -25.441 1.00 91.88 154 CYS A O 1
ATOM 1247 N N . PHE A 1 155 ? 24.813 6.207 -25.529 1.00 93.44 155 PHE A N 1
ATOM 1248 C CA . PHE A 1 155 ? 23.900 6.195 -24.389 1.00 93.44 155 PHE A CA 1
ATOM 1249 C C . PHE A 1 155 ? 24.166 5.021 -23.448 1.00 93.44 155 PHE A C 1
ATOM 1251 O O . PHE A 1 155 ? 24.636 3.960 -23.859 1.00 93.44 155 PHE A O 1
ATOM 1258 N N . GLU A 1 156 ? 23.790 5.214 -22.193 1.00 92.00 156 GLU A N 1
ATOM 1259 C CA . GLU A 1 156 ? 23.560 4.160 -21.213 1.00 92.00 156 GLU A CA 1
ATOM 1260 C C . GLU A 1 156 ? 22.050 3.942 -21.059 1.00 92.00 156 GLU A C 1
ATOM 1262 O O . GLU A 1 156 ? 21.274 4.903 -21.019 1.00 92.00 156 GLU A O 1
ATOM 1267 N N . ILE A 1 157 ? 21.626 2.681 -21.004 1.00 91.19 157 ILE A N 1
ATOM 1268 C CA . ILE A 1 157 ? 20.235 2.303 -20.764 1.00 91.19 157 ILE A CA 1
ATOM 1269 C C . ILE A 1 157 ? 20.015 2.140 -19.262 1.00 91.19 157 ILE A C 1
ATOM 1271 O O . ILE A 1 157 ? 20.651 1.310 -18.618 1.00 91.19 157 ILE A O 1
ATOM 1275 N N . ILE A 1 158 ? 19.091 2.923 -18.715 1.00 88.88 158 ILE A N 1
ATOM 1276 C CA . ILE A 1 158 ? 18.743 2.935 -17.290 1.00 88.88 158 ILE A CA 1
ATOM 1277 C C . ILE A 1 158 ? 17.227 2.818 -17.105 1.00 88.88 158 ILE A C 1
ATOM 1279 O O . ILE A 1 158 ? 16.463 2.921 -18.067 1.00 88.88 158 ILE A O 1
ATOM 1283 N N . ASP A 1 159 ? 16.791 2.616 -15.860 1.00 89.50 159 ASP A N 1
ATOM 1284 C CA . ASP A 1 159 ? 15.375 2.537 -15.475 1.00 89.50 159 ASP A CA 1
ATOM 1285 C C . ASP A 1 159 ? 14.578 1.470 -16.258 1.00 89.50 159 ASP A C 1
ATOM 1287 O O . ASP A 1 159 ? 13.412 1.679 -16.600 1.00 89.50 159 ASP A O 1
ATOM 1291 N N . LEU A 1 160 ? 15.215 0.334 -16.573 1.00 89.06 160 LEU A N 1
ATOM 1292 C CA . LEU A 1 160 ? 14.602 -0.748 -17.341 1.00 89.06 160 LEU A CA 1
ATOM 1293 C C . LEU A 1 160 ? 13.474 -1.420 -16.548 1.00 89.06 160 LEU A C 1
ATOM 1295 O O . LEU A 1 160 ? 13.670 -1.851 -15.413 1.00 89.06 160 LEU A O 1
ATOM 1299 N N . LYS A 1 161 ? 12.298 -1.546 -17.164 1.00 89.62 161 LYS A N 1
ATOM 1300 C CA . LYS A 1 161 ? 11.146 -2.267 -16.607 1.00 89.62 161 LYS A CA 1
ATOM 1301 C C . LYS A 1 161 ? 10.448 -3.067 -17.692 1.00 89.62 161 LYS A C 1
ATOM 1303 O O . LYS A 1 161 ? 10.286 -2.582 -18.812 1.00 89.62 161 LYS A O 1
ATOM 1308 N N . TRP A 1 162 ? 9.989 -4.257 -17.330 1.00 88.88 162 TRP A N 1
ATOM 1309 C CA . TRP A 1 162 ? 9.138 -5.095 -18.163 1.00 88.88 162 TRP A CA 1
ATOM 1310 C C . TRP A 1 162 ? 7.806 -5.330 -17.466 1.00 88.88 162 TRP A C 1
ATOM 1312 O O . TRP A 1 162 ? 7.768 -5.729 -16.305 1.00 88.88 162 TRP A O 1
ATOM 1322 N N . ASP A 1 163 ? 6.730 -5.072 -18.192 1.00 86.94 163 ASP A N 1
ATOM 1323 C CA . ASP A 1 163 ? 5.366 -5.379 -17.801 1.00 86.94 163 ASP A CA 1
ATOM 1324 C C . ASP A 1 163 ? 4.908 -6.609 -18.590 1.00 86.94 163 ASP A C 1
ATOM 1326 O O . ASP A 1 163 ? 4.723 -6.565 -19.811 1.00 86.94 163 ASP A O 1
ATOM 1330 N N . GLU A 1 164 ? 4.757 -7.719 -17.873 1.00 83.50 164 GLU A N 1
ATOM 1331 C CA . GLU A 1 164 ? 4.397 -9.012 -18.446 1.00 83.50 164 GLU A CA 1
ATOM 1332 C C . GLU A 1 164 ? 2.929 -9.077 -18.894 1.00 83.50 164 GLU A C 1
ATOM 1334 O O . GLU A 1 164 ? 2.626 -9.780 -19.860 1.00 83.50 164 GLU A O 1
ATOM 1339 N N . GLU A 1 165 ? 2.034 -8.320 -18.251 1.00 84.44 165 GLU A N 1
ATOM 1340 C CA . GLU A 1 165 ? 0.609 -8.268 -18.593 1.00 84.44 165 GLU A CA 1
ATOM 1341 C C . GLU A 1 165 ? 0.406 -7.516 -19.909 1.00 84.44 165 GLU A C 1
ATOM 1343 O O . GLU A 1 165 ? -0.269 -8.001 -20.819 1.00 84.44 165 GLU A O 1
ATOM 1348 N N . THR A 1 166 ? 1.046 -6.352 -20.048 1.00 88.56 166 THR A N 1
ATOM 1349 C CA . THR A 1 166 ? 0.896 -5.512 -21.246 1.00 88.56 166 THR A CA 1
ATOM 1350 C C . THR A 1 166 ? 1.937 -5.788 -22.329 1.00 88.56 166 THR A C 1
ATOM 1352 O O . THR A 1 166 ? 1.847 -5.220 -23.421 1.00 88.56 166 THR A O 1
ATOM 1355 N N . LYS A 1 167 ? 2.913 -6.666 -22.055 1.00 90.38 167 LYS A N 1
ATOM 1356 C CA . LYS A 1 167 ? 4.064 -6.963 -22.929 1.00 90.38 167 LYS A CA 1
ATOM 1357 C C . LYS A 1 167 ? 4.839 -5.703 -23.315 1.00 90.38 167 LYS A C 1
ATOM 1359 O O . LYS A 1 167 ? 5.325 -5.576 -24.448 1.00 90.38 167 LYS A O 1
ATOM 1364 N N . LYS A 1 168 ? 4.928 -4.762 -22.371 1.00 93.31 168 LYS A N 1
ATOM 1365 C CA . LYS A 1 168 ? 5.606 -3.480 -22.552 1.00 93.31 168 LYS A CA 1
ATOM 1366 C C . LYS A 1 168 ? 6.959 -3.464 -21.870 1.00 93.31 168 LYS A C 1
ATOM 1368 O O . LYS A 1 168 ? 7.131 -3.900 -20.740 1.00 93.31 168 LYS A O 1
ATOM 1373 N N . LEU A 1 169 ? 7.904 -2.872 -22.572 1.00 92.81 169 LEU A N 1
ATOM 1374 C CA . LEU A 1 169 ? 9.251 -2.599 -22.134 1.00 92.81 169 LEU A CA 1
ATOM 1375 C C . LEU A 1 169 ? 9.429 -1.092 -22.021 1.00 92.81 169 LEU A C 1
ATOM 1377 O O . LEU A 1 169 ? 9.214 -0.377 -22.999 1.00 92.81 169 LEU A O 1
ATOM 1381 N N . SER A 1 170 ? 9.851 -0.604 -20.862 1.00 93.62 170 SER A N 1
ATOM 1382 C CA . SER A 1 170 ? 10.175 0.808 -20.675 1.00 93.62 170 SER A CA 1
ATOM 1383 C C . SER A 1 170 ? 11.605 0.991 -20.203 1.00 93.62 170 SER A C 1
ATOM 1385 O O . SER A 1 170 ? 12.058 0.233 -19.350 1.00 93.62 170 SER A O 1
ATOM 1387 N N . PHE A 1 171 ? 12.294 2.000 -20.728 1.00 93.88 171 PHE A N 1
ATOM 1388 C CA . PHE A 1 171 ? 13.651 2.357 -20.316 1.00 93.88 171 PHE A CA 1
ATOM 1389 C C . PHE A 1 171 ? 13.991 3.798 -20.681 1.00 93.88 171 PHE A C 1
ATOM 1391 O O . PHE A 1 171 ? 13.321 4.419 -21.505 1.00 93.88 171 PHE A O 1
ATOM 1398 N N . THR A 1 172 ? 15.079 4.316 -20.122 1.00 94.69 172 THR A N 1
ATOM 1399 C CA . THR A 1 172 ? 15.629 5.629 -20.464 1.00 94.69 172 THR A CA 1
ATOM 1400 C C . THR A 1 172 ? 16.991 5.463 -21.125 1.00 94.69 172 THR A C 1
ATOM 1402 O O . THR A 1 172 ? 17.873 4.815 -20.570 1.00 94.69 172 THR A O 1
ATOM 1405 N N . LYS A 1 173 ? 17.198 6.094 -22.286 1.00 94.38 173 LYS A N 1
ATOM 1406 C CA . LYS A 1 173 ? 18.541 6.308 -22.845 1.00 94.38 173 LYS A CA 1
ATOM 1407 C C . LYS A 1 173 ? 19.115 7.580 -22.236 1.00 94.38 173 LYS A C 1
ATOM 1409 O O . LYS A 1 173 ? 18.596 8.662 -22.507 1.00 94.38 173 LYS A O 1
ATOM 1414 N N . SER A 1 174 ? 20.160 7.471 -21.429 1.00 94.81 174 SER A N 1
ATOM 1415 C CA . SER A 1 174 ? 20.892 8.620 -20.893 1.00 94.81 174 SER A CA 1
ATOM 1416 C C . SER A 1 174 ? 22.156 8.834 -21.711 1.00 94.81 174 SER A C 1
ATOM 1418 O O . SER A 1 174 ? 22.974 7.924 -21.817 1.00 94.81 174 SER A O 1
ATOM 1420 N N . SER A 1 175 ? 22.312 10.008 -22.321 1.00 95.00 175 SER A N 1
ATOM 1421 C CA . SER A 1 175 ? 23.521 10.318 -23.087 1.00 95.00 175 SER A CA 1
ATOM 1422 C C . SER A 1 175 ? 24.753 10.274 -22.183 1.00 95.00 175 SER A C 1
ATOM 1424 O O . SER A 1 175 ? 24.709 10.729 -21.039 1.00 95.00 175 SER A O 1
ATOM 1426 N N . ILE A 1 176 ? 25.851 9.737 -22.716 1.00 93.12 176 ILE A N 1
ATOM 1427 C CA . ILE A 1 176 ? 27.166 9.724 -22.054 1.00 93.12 176 ILE A CA 1
ATOM 1428 C C . ILE A 1 176 ? 28.213 10.557 -22.809 1.00 93.12 176 ILE A C 1
ATOM 1430 O O . ILE A 1 176 ? 29.384 10.585 -22.429 1.00 93.12 176 ILE A O 1
ATOM 1434 N N . LEU A 1 177 ? 27.814 11.216 -23.900 1.00 92.44 177 LEU A N 1
ATOM 1435 C CA . LEU A 1 177 ? 28.699 12.059 -24.696 1.00 92.44 177 LEU A CA 1
ATOM 1436 C C . LEU A 1 177 ? 28.917 13.413 -24.010 1.00 92.44 177 LEU A C 1
ATOM 1438 O O . LEU A 1 177 ? 28.010 13.993 -23.413 1.00 92.44 177 LEU A O 1
ATOM 1442 N N . GLN A 1 178 ? 30.132 13.950 -24.132 1.00 91.94 178 GLN A N 1
ATOM 1443 C CA . GLN A 1 178 ? 30.466 15.255 -23.569 1.00 91.94 178 GLN A CA 1
ATOM 1444 C C . GLN A 1 178 ? 29.588 16.348 -24.200 1.00 91.94 178 GLN A C 1
ATOM 1446 O O . GLN A 1 178 ? 29.553 16.492 -25.420 1.00 91.94 178 GLN A O 1
ATOM 1451 N N . ASN A 1 179 ? 28.927 17.149 -23.358 1.00 92.88 179 ASN A N 1
ATOM 1452 C CA . ASN A 1 179 ? 27.988 18.216 -23.740 1.00 92.88 179 ASN A CA 1
ATOM 1453 C C . ASN A 1 179 ? 26.639 17.747 -24.319 1.00 92.88 179 ASN A C 1
ATOM 1455 O O . ASN A 1 179 ? 25.907 18.564 -24.877 1.00 92.88 179 ASN A O 1
ATOM 1459 N N . ASP A 1 180 ? 26.280 16.474 -24.163 1.00 92.00 180 ASP A N 1
ATOM 1460 C CA . ASP A 1 180 ? 24.954 15.967 -24.510 1.00 92.00 180 ASP A CA 1
ATOM 1461 C C . ASP A 1 180 ? 24.262 15.417 -23.257 1.00 92.00 180 ASP A C 1
ATOM 1463 O O . ASP A 1 180 ? 24.631 14.367 -22.737 1.00 92.00 180 ASP A O 1
ATOM 1467 N N . ASN A 1 181 ? 23.241 16.137 -22.789 1.00 92.94 181 ASN A N 1
ATOM 1468 C CA . ASN A 1 181 ? 22.476 15.809 -21.582 1.00 92.94 181 ASN A CA 1
ATOM 1469 C C . ASN A 1 181 ? 21.116 15.166 -21.903 1.00 92.94 181 ASN A C 1
ATOM 1471 O O . ASN A 1 181 ? 20.203 15.197 -21.074 1.00 92.94 181 ASN A O 1
ATOM 1475 N N . ARG A 1 182 ? 20.925 14.646 -23.122 1.00 94.50 182 ARG A N 1
ATOM 1476 C CA . ARG A 1 182 ? 19.648 14.043 -23.513 1.00 94.50 182 ARG A CA 1
ATOM 1477 C C . ARG A 1 182 ? 19.321 12.835 -22.636 1.00 94.50 182 ARG A C 1
ATOM 1479 O O . ARG A 1 182 ? 20.153 11.951 -22.429 1.00 94.50 182 ARG A O 1
ATOM 1486 N N . ARG A 1 183 ? 18.066 12.783 -22.191 1.00 96.31 183 ARG A N 1
ATOM 1487 C CA . ARG A 1 183 ? 17.421 11.605 -21.605 1.00 96.31 183 ARG A CA 1
ATOM 1488 C C . ARG A 1 183 ? 16.190 11.292 -22.438 1.00 96.31 183 ARG A C 1
ATOM 1490 O O . ARG A 1 183 ? 15.320 12.147 -22.573 1.00 96.31 183 ARG A O 1
ATOM 1497 N N . LEU A 1 184 ? 16.159 10.110 -23.038 1.00 95.56 184 LEU A N 1
ATOM 1498 C CA . LEU A 1 184 ? 15.119 9.716 -23.983 1.00 95.56 184 LEU A CA 1
ATOM 1499 C C . LEU A 1 184 ? 14.346 8.533 -23.408 1.00 95.56 184 LEU A C 1
ATOM 1501 O O . LEU A 1 184 ? 14.866 7.415 -23.344 1.00 95.56 184 LEU A O 1
ATOM 1505 N N . GLN A 1 185 ? 13.119 8.784 -22.964 1.00 96.94 185 GLN A N 1
ATOM 1506 C CA . GLN A 1 185 ? 12.265 7.752 -22.390 1.00 96.94 185 GLN A CA 1
ATOM 1507 C C . GLN A 1 185 ? 11.630 6.939 -23.510 1.00 96.94 185 GLN A C 1
ATOM 1509 O O . GLN A 1 185 ? 10.954 7.486 -24.372 1.00 96.94 185 GLN A O 1
ATOM 1514 N N . ASN A 1 186 ? 11.833 5.632 -23.498 1.00 96.12 186 ASN A N 1
ATOM 1515 C CA . ASN A 1 186 ? 11.287 4.702 -24.471 1.00 96.12 186 ASN A CA 1
ATOM 1516 C C . ASN A 1 186 ? 10.235 3.824 -23.791 1.00 96.12 186 ASN A C 1
ATOM 1518 O O . ASN A 1 186 ? 10.477 3.291 -22.709 1.00 96.12 186 ASN A O 1
ATOM 1522 N N . VAL A 1 187 ? 9.082 3.659 -24.437 1.00 96.56 187 VAL A N 1
ATOM 1523 C CA . VAL A 1 187 ? 8.044 2.696 -24.051 1.00 96.56 187 VAL A CA 1
ATOM 1524 C C . VAL A 1 187 ? 7.658 1.912 -25.293 1.00 96.56 187 VAL A C 1
ATOM 1526 O O . VAL A 1 187 ? 7.076 2.457 -26.232 1.00 96.56 187 VAL A O 1
ATOM 1529 N N . LEU A 1 188 ? 8.011 0.632 -25.306 1.00 96.19 188 LEU A N 1
ATOM 1530 C CA . LEU A 1 188 ? 7.902 -0.252 -26.457 1.00 96.19 188 LEU A CA 1
ATOM 1531 C C . LEU A 1 188 ? 7.004 -1.439 -26.131 1.00 96.19 188 LEU A C 1
ATOM 1533 O O . LEU A 1 188 ? 7.040 -1.969 -25.032 1.00 96.19 188 LEU A O 1
ATOM 1537 N N . THR A 1 189 ? 6.237 -1.897 -27.105 1.00 96.19 189 THR A N 1
ATOM 1538 C CA . THR A 1 189 ? 5.480 -3.147 -27.055 1.00 96.19 189 THR A CA 1
ATOM 1539 C C . THR A 1 189 ? 6.248 -4.208 -27.831 1.00 96.19 189 THR A C 1
ATOM 1541 O O . THR A 1 189 ? 6.733 -3.944 -28.939 1.00 96.19 189 THR A O 1
ATOM 1544 N N . LYS A 1 190 ? 6.371 -5.411 -27.266 1.00 94.50 190 LYS A N 1
ATOM 1545 C CA . LYS A 1 190 ? 6.982 -6.546 -27.964 1.00 94.50 190 LYS A CA 1
ATOM 1546 C C . LYS A 1 190 ? 6.035 -7.059 -29.046 1.00 94.50 190 LYS A C 1
ATOM 1548 O O . LYS A 1 190 ? 4.961 -7.568 -28.742 1.00 94.50 190 LYS A O 1
ATOM 1553 N N . ILE A 1 191 ? 6.451 -6.952 -30.305 1.00 96.12 191 ILE A N 1
ATOM 1554 C CA . ILE A 1 191 ? 5.707 -7.492 -31.453 1.00 96.12 191 ILE A CA 1
ATOM 1555 C C . ILE A 1 191 ? 6.172 -8.920 -31.760 1.00 96.12 191 ILE A C 1
ATOM 1557 O O . ILE A 1 191 ? 5.376 -9.784 -32.113 1.00 96.12 191 ILE A O 1
ATOM 1561 N N . SER A 1 192 ? 7.473 -9.180 -31.614 1.00 93.19 192 SER A N 1
ATOM 1562 C CA . SER A 1 192 ? 8.086 -10.512 -31.694 1.00 93.19 192 SER A CA 1
ATOM 1563 C C . SER A 1 192 ? 9.435 -10.508 -30.970 1.00 93.19 192 SER A C 1
ATOM 1565 O O . SER A 1 192 ? 9.891 -9.463 -30.513 1.00 93.19 192 SER A O 1
ATOM 1567 N N . ASP A 1 193 ? 10.135 -11.642 -30.927 1.00 89.12 193 ASP A N 1
ATOM 1568 C CA . ASP A 1 193 ? 11.498 -11.720 -30.369 1.00 89.12 193 ASP A CA 1
ATOM 1569 C C . ASP A 1 193 ? 12.531 -10.857 -31.115 1.00 89.12 193 ASP A C 1
ATOM 1571 O O . ASP A 1 193 ? 13.629 -10.626 -30.618 1.00 89.12 193 ASP A O 1
ATOM 1575 N N . LYS A 1 194 ? 12.189 -10.371 -32.313 1.00 93.31 194 LYS A N 1
ATOM 1576 C CA . LYS A 1 194 ? 13.074 -9.577 -33.175 1.00 93.31 194 LYS A CA 1
ATOM 1577 C C . LYS A 1 194 ? 12.533 -8.180 -33.464 1.00 93.31 194 LYS A C 1
ATOM 1579 O O . LYS A 1 194 ? 13.120 -7.475 -34.282 1.00 93.31 194 LYS A O 1
ATOM 1584 N N . CYS A 1 195 ? 11.403 -7.796 -32.866 1.00 94.56 195 CYS A N 1
ATOM 1585 C CA . CYS A 1 195 ? 10.734 -6.540 -33.186 1.00 94.56 195 CYS A CA 1
ATOM 1586 C C . CYS A 1 195 ? 10.022 -5.942 -31.971 1.00 94.56 195 CYS A C 1
ATOM 1588 O O . CYS A 1 195 ? 9.141 -6.577 -31.384 1.00 94.56 195 CYS A O 1
ATOM 1590 N N . TYR A 1 196 ? 10.353 -4.688 -31.674 1.00 96.12 196 TYR A N 1
ATOM 1591 C CA . TYR A 1 196 ? 9.662 -3.851 -30.699 1.00 96.12 196 TYR A CA 1
ATOM 1592 C C . TYR A 1 196 ? 9.186 -2.562 -31.366 1.00 96.12 196 TYR A C 1
ATOM 1594 O O . TYR A 1 196 ? 9.889 -1.989 -32.199 1.00 96.12 196 TYR A O 1
ATOM 1602 N N . GLN A 1 197 ? 8.002 -2.089 -30.986 1.00 97.44 197 GLN A N 1
ATOM 1603 C CA . GLN A 1 197 ? 7.415 -0.859 -31.521 1.00 97.44 197 GLN A CA 1
ATOM 1604 C C . GLN A 1 197 ? 6.809 -0.022 -30.408 1.00 97.44 197 GLN A C 1
ATOM 1606 O O . GLN A 1 197 ? 6.197 -0.559 -29.489 1.00 97.44 197 GLN A O 1
ATOM 1611 N N . GLY A 1 198 ? 6.938 1.294 -30.491 1.00 96.88 198 GLY A N 1
ATOM 1612 C CA . GLY A 1 198 ? 6.332 2.179 -29.509 1.00 96.88 198 GLY A CA 1
ATOM 1613 C C . GLY A 1 198 ? 6.758 3.616 -29.701 1.00 96.88 198 GLY A C 1
ATOM 1614 O O . GLY A 1 198 ? 6.830 4.092 -30.834 1.00 96.88 198 GLY A O 1
ATOM 1615 N N . PHE A 1 199 ? 7.029 4.297 -28.592 1.00 96.81 199 PHE A N 1
ATOM 1616 C CA . PHE A 1 199 ? 7.301 5.727 -28.594 1.00 96.81 199 PHE A CA 1
ATOM 1617 C C . PHE A 1 199 ? 8.544 6.077 -27.781 1.00 96.81 199 PHE A C 1
ATOM 1619 O O . PHE A 1 199 ? 8.799 5.499 -26.723 1.00 96.81 199 PHE A O 1
ATOM 1626 N N . GLU A 1 200 ? 9.277 7.069 -28.273 1.00 95.69 200 GLU A N 1
ATOM 1627 C CA . GLU A 1 200 ? 10.301 7.804 -27.547 1.00 95.69 200 GLU A CA 1
ATOM 1628 C C . GLU A 1 200 ? 9.741 9.179 -27.144 1.00 95.69 200 GLU A C 1
ATOM 1630 O O . GLU A 1 200 ? 9.115 9.871 -27.952 1.00 95.69 200 GLU A O 1
ATOM 1635 N N . ASN A 1 201 ? 9.923 9.557 -25.876 1.00 95.38 201 ASN A N 1
ATOM 1636 C CA . ASN A 1 201 ? 9.374 10.766 -25.254 1.00 95.38 201 ASN A CA 1
ATOM 1637 C C . ASN A 1 201 ? 7.878 10.960 -25.553 1.00 95.38 201 ASN A C 1
ATOM 1639 O O . ASN A 1 201 ? 7.447 12.057 -25.910 1.00 95.38 201 ASN A O 1
ATOM 1643 N N . GLU A 1 202 ? 7.119 9.859 -25.493 1.00 94.44 202 GLU A N 1
ATOM 1644 C CA . GLU A 1 202 ? 5.662 9.768 -25.709 1.00 94.44 202 GLU A CA 1
ATOM 1645 C C . GLU A 1 202 ? 5.157 10.146 -27.112 1.00 94.44 202 GLU A C 1
ATOM 1647 O O . GLU A 1 202 ? 4.013 9.860 -27.457 1.00 94.44 202 GLU A O 1
ATOM 1652 N N . THR A 1 203 ? 5.993 10.764 -27.941 1.00 93.75 203 THR A N 1
ATOM 1653 C CA . THR A 1 203 ? 5.550 11.497 -29.133 1.00 93.75 203 THR A CA 1
ATOM 1654 C C . THR A 1 203 ? 6.225 11.033 -30.410 1.00 93.75 203 THR A C 1
ATOM 1656 O O . THR A 1 203 ? 5.641 11.173 -31.482 1.00 93.75 203 THR A O 1
ATOM 1659 N N . ILE A 1 204 ? 7.428 10.466 -30.323 1.00 95.31 204 ILE A N 1
ATOM 1660 C CA . ILE A 1 204 ? 8.214 10.053 -31.485 1.00 95.31 204 ILE A CA 1
ATOM 1661 C C . ILE A 1 204 ? 8.000 8.554 -31.688 1.00 95.31 204 ILE A C 1
ATOM 1663 O O . ILE A 1 204 ? 8.475 7.772 -30.866 1.00 95.31 204 ILE A O 1
ATOM 1667 N N . PRO A 1 205 ? 7.311 8.110 -32.754 1.00 95.75 205 PRO A N 1
ATOM 1668 C CA . PRO A 1 205 ? 7.174 6.689 -33.031 1.00 95.75 205 PRO A CA 1
ATOM 1669 C C . PRO A 1 205 ? 8.545 6.085 -33.331 1.00 95.75 205 PRO A C 1
ATOM 1671 O O . PRO A 1 205 ? 9.290 6.617 -34.160 1.00 95.75 205 PRO A O 1
ATOM 1674 N N . VAL A 1 206 ? 8.852 4.967 -32.679 1.00 96.44 206 VAL A N 1
ATOM 1675 C CA . VAL A 1 206 ? 10.115 4.240 -32.820 1.00 96.44 206 VAL A CA 1
ATOM 1676 C C . VAL A 1 206 ? 9.859 2.757 -33.065 1.00 96.44 206 VAL A C 1
ATOM 1678 O O . VAL A 1 206 ? 8.920 2.160 -32.534 1.00 96.44 206 VAL A O 1
ATOM 1681 N N . THR A 1 207 ? 10.698 2.149 -33.895 1.00 97.00 207 THR A N 1
ATOM 1682 C CA . THR A 1 207 ? 10.681 0.715 -34.193 1.00 97.00 207 THR A CA 1
ATOM 1683 C C . THR A 1 207 ? 12.092 0.161 -34.094 1.00 97.00 207 THR A C 1
ATOM 1685 O O . THR A 1 207 ? 13.011 0.684 -34.718 1.00 97.00 207 THR A O 1
ATOM 1688 N N . TYR A 1 208 ? 12.245 -0.923 -33.343 1.00 95.25 208 TYR A N 1
ATOM 1689 C CA . TYR A 1 208 ? 13.507 -1.614 -33.120 1.00 95.25 208 TYR A CA 1
ATOM 1690 C C . TYR A 1 208 ? 13.440 -2.997 -33.750 1.00 95.25 208 TYR A C 1
ATOM 1692 O O . TYR A 1 208 ? 12.599 -3.807 -33.363 1.00 95.25 208 TYR A O 1
ATOM 1700 N N . ILE A 1 209 ? 14.326 -3.270 -34.706 1.00 95.62 209 ILE A N 1
ATOM 1701 C CA . ILE A 1 209 ? 14.379 -4.542 -35.436 1.00 95.62 209 ILE A CA 1
ATOM 1702 C C . ILE A 1 209 ? 15.758 -5.157 -35.265 1.00 95.62 209 ILE A C 1
ATOM 1704 O O . ILE A 1 209 ? 16.758 -4.487 -35.501 1.00 95.62 209 ILE A O 1
ATOM 1708 N N . ARG A 1 210 ? 15.825 -6.430 -34.889 1.00 93.75 210 ARG A N 1
ATOM 1709 C CA . ARG A 1 210 ? 17.095 -7.151 -34.766 1.00 93.75 210 ARG A CA 1
ATOM 1710 C C . ARG A 1 210 ? 17.716 -7.407 -36.144 1.00 93.75 210 ARG A C 1
ATOM 1712 O O . ARG A 1 210 ? 17.000 -7.828 -37.052 1.00 93.75 210 ARG A O 1
ATOM 1719 N N . VAL A 1 211 ? 19.018 -7.156 -36.307 1.00 92.50 211 VAL A N 1
ATOM 1720 C CA . VAL A 1 211 ? 19.719 -7.236 -37.610 1.00 92.50 211 VAL A CA 1
ATOM 1721 C C . VAL A 1 211 ? 20.961 -8.133 -37.628 1.00 92.50 211 VAL A C 1
ATOM 1723 O O . VAL A 1 211 ? 21.508 -8.367 -38.699 1.00 92.50 211 VAL A O 1
ATOM 1726 N N . ASP A 1 212 ? 21.413 -8.653 -36.488 1.00 82.44 212 ASP A N 1
ATOM 1727 C CA . ASP A 1 212 ? 22.464 -9.679 -36.412 1.00 82.44 212 ASP A CA 1
ATOM 1728 C C . ASP A 1 212 ? 21.887 -11.092 -36.564 1.00 82.44 212 ASP A C 1
ATOM 1730 O O . ASP A 1 212 ? 21.902 -11.889 -35.625 1.00 82.44 212 ASP A O 1
ATOM 1734 N N . ILE A 1 213 ? 21.341 -11.401 -37.745 1.00 59.34 213 ILE A N 1
ATOM 1735 C CA . ILE A 1 213 ? 20.898 -12.756 -38.116 1.00 59.34 213 ILE A CA 1
ATOM 1736 C C . ILE A 1 213 ? 21.271 -13.041 -39.563 1.00 59.34 213 ILE A C 1
ATOM 1738 O O . ILE A 1 213 ? 20.908 -12.211 -40.425 1.00 59.34 213 ILE A O 1
#

Secondary structure (DSSP, 8-state):
---HHHHHHHHHHHHHHHTT-S--EE-SSTTEEEEEETTEEEEEEEEEETTEEEEEEEEEETTS-EEEEEEEETTSTTHHHHHHHHHHHHHHHTTHHHHHHHHHHHHHS------THHHH-EEEEEEEEETTEEEEEEEEEETTTEEEETTEEEEEEEEEEEETTTTEEEEEEEE-STT---EEEEEEEEEETTEEEEEETTTEEEEEEE---

Sequence (213 aa):
MLTNKIEQIVELLTNKTLNNSITWTETSGENGYQTQLSSGTITVEKYSSLFVDNIQFSILNIKGKQIESIKLKEVEDNYSVLNNLFTAIEKSYLKVDEVLDSIFDEIKNPSQSLQISDIFIGKWKNSYSLNNKIYEEVFDIEDGNKYTVKEIKCFEIIDLKWDEETKKLSFTKSSILQNDNRRLQNVLTKISDKCYQGFENETIPVTYIRVDI

Foldseek 3Di:
DDDPVVLVVLVVLLVCLLVVNFDWDADPDDLKIWGDDPFFIWIWHWDDDPNWIKIKIFTAGPVRHTPDMDIDTPPDPCPVSSVSSSVSNVCSNVVVVVVVVVVVCCVVCVPPPPFVCVQAAAKKKKWKADPNDIDIFIWGDDPQQFTGGPNRGFWGWDPWDADPVQQKIWIWTAGPDPPDGDIWIDIWHDPDSFKIWDDIPNPMTMIMGHDPD

Radius of gyration: 29.68 Å; chains: 1; bounding box: 59×32×78 Å